Protein AF-A0A535J7V4-F1 (afdb_monomer)

Radius of gyration: 21.88 Å; Cα contacts (8 Å, |Δi|>4): 252; chains: 1; bounding box: 42×63×60 Å

Sequence (183 aa):
MRHHTSGRLLFLQLFVGMTLATAGNSSAQVSRRAQSLLGQTTLEEKIGQLNLAAGVGLGGFVTAASDTDIIHGRVGAILWLANPKEIDRLQHLAVERSRMHIPQLYIHQRAGSASRPVRQLEGFRRVTLQPGETSTLRFSLRRDELKFWSPRTKRWVVEPSIFDVWAGEDSRADLHAELTIEP

Solvent-accessible surface area (backbone atoms only — not comparable to full-atom values): 11433 Å² total; per-residue (Å²): 143,80,89,77,88,78,83,82,81,84,82,84,82,87,82,91,77,93,75,94,74,88,88,73,86,45,71,70,56,50,52,52,51,53,50,58,55,58,68,74,51,53,71,63,33,58,52,5,58,72,31,75,32,44,21,57,39,100,91,44,81,48,48,74,56,53,73,65,34,44,30,63,30,50,43,49,46,69,45,82,62,80,52,66,70,57,53,52,52,52,49,48,39,37,53,74,63,20,44,54,38,52,46,33,32,29,36,23,64,76,56,70,99,62,94,68,58,85,69,37,81,78,46,72,46,83,48,76,44,61,94,91,58,85,82,89,85,85,84,86,88,50,77,76,76,64,39,44,78,35,86,88,79,72,40,78,44,70,72,58,30,50,28,44,36,29,34,27,76,54,90,84,26,84,44,75,50,79,46,78,43,75,129

pLDDT: mean 81.86, std 19.69, range [27.33, 97.56]

Secondary structure (DSSP, 8-state):
--------------------------HHHHHHHHHHHHTSS-HHHHHHHT-EEES-BTTBS--SS-HHHHHTT--SEEES---HHHHHHHHHIIIIISSEE--EEEEEESS-SS---SSEEEEE--EE--TT----------TTTT-EEETTTTEEE--SEEEEEEEESSSS--EEEEEEEP-

Mean predicted aligned error: 11.02 Å

Nearest PDB structures (foldseek):
  7ms2-assembly1_B  TM=9.303E-01  e=1.062E-05  Acetivibrio thermocellus AD2
  8j9f-assembly2_A  TM=9.160E-01  e=9.970E-06  Paenibacillus relictisesami
  7ms2-assembly1_A  TM=9.290E-01  e=1.556E-05  Acetivibrio thermocellus AD2
  5wab-assembly1_A  TM=9.425E-01  e=2.279E-05  Bifidobacterium adolescentis ATCC 15703
  8j9f-assembly1_B  TM=9.157E-01  e=1.767E-05  Paenibacillus relictisesami

Structure (mmCIF, N/CA/C/O backbone):
data_AF-A0A535J7V4-F1
#
_entry.id   AF-A0A535J7V4-F1
#
loop_
_atom_site.group_PDB
_atom_site.id
_atom_site.type_symbol
_atom_site.label_atom_id
_atom_site.label_alt_id
_atom_site.label_comp_id
_atom_site.label_asym_id
_atom_site.label_entity_id
_atom_site.label_seq_id
_atom_site.pdbx_PDB_ins_code
_atom_site.Cartn_x
_atom_site.Cartn_y
_atom_site.Cartn_z
_atom_site.occupancy
_atom_site.B_iso_or_equiv
_atom_site.auth_seq_id
_atom_site.auth_comp_id
_atom_site.auth_asym_id
_atom_site.auth_atom_id
_atom_site.pdbx_PDB_model_num
ATOM 1 N N . MET A 1 1 ? -5.741 -47.565 13.500 1.00 44.69 1 MET A N 1
ATOM 2 C CA . MET A 1 1 ? -4.536 -46.719 13.352 1.00 44.69 1 MET A CA 1
ATOM 3 C C . MET A 1 1 ? -4.011 -46.826 11.930 1.00 44.69 1 MET A C 1
ATOM 5 O O . MET A 1 1 ? -3.450 -47.856 11.588 1.00 44.69 1 MET A O 1
ATOM 9 N N . ARG A 1 2 ? -4.239 -45.794 11.112 1.00 33.56 2 ARG A N 1
ATOM 10 C CA . ARG A 1 2 ? -3.418 -45.381 9.958 1.00 33.56 2 ARG A CA 1
ATOM 11 C C . ARG A 1 2 ? -4.026 -44.075 9.443 1.00 33.56 2 ARG A C 1
ATOM 13 O O . ARG A 1 2 ? -5.085 -44.076 8.827 1.00 33.56 2 ARG A O 1
ATOM 20 N N . HIS A 1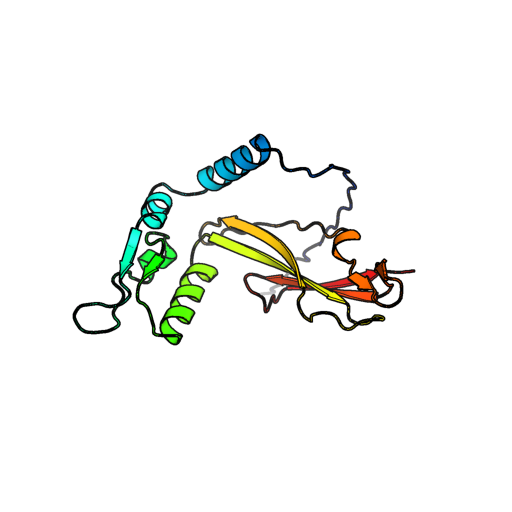 3 ? -3.391 -42.966 9.811 1.00 37.84 3 HIS A N 1
ATOM 21 C CA . HIS A 1 3 ? -3.650 -41.651 9.242 1.00 37.84 3 HIS A CA 1
ATOM 22 C C . HIS A 1 3 ? -3.086 -41.628 7.821 1.00 37.84 3 HIS A C 1
ATOM 24 O O . HIS A 1 3 ? -1.923 -41.977 7.631 1.00 37.84 3 HIS A O 1
ATOM 30 N N . HIS A 1 4 ? -3.882 -41.190 6.848 1.00 36.44 4 HIS A N 1
ATOM 31 C CA . HIS A 1 4 ? -3.361 -40.710 5.574 1.00 36.44 4 HIS A CA 1
ATOM 32 C C . HIS A 1 4 ? -3.912 -39.306 5.330 1.00 36.44 4 HIS A C 1
ATOM 34 O O . HIS A 1 4 ? -5.064 -39.101 4.954 1.00 36.44 4 HIS A O 1
ATOM 40 N N . THR A 1 5 ? -3.066 -38.329 5.628 1.00 41.81 5 THR A N 1
ATOM 41 C CA . THR A 1 5 ? -3.168 -36.932 5.220 1.00 41.81 5 THR A CA 1
ATOM 42 C C . THR A 1 5 ? -3.205 -36.861 3.694 1.00 41.81 5 THR A C 1
ATOM 44 O O . THR A 1 5 ? -2.282 -37.321 3.026 1.00 41.81 5 THR A O 1
ATOM 47 N N . SER A 1 6 ? -4.280 -36.299 3.138 1.00 36.31 6 SER A N 1
ATOM 48 C CA . SER A 1 6 ? -4.380 -35.967 1.713 1.00 36.31 6 SER A CA 1
ATOM 49 C C . SER A 1 6 ? -4.180 -34.463 1.554 1.00 36.31 6 SER A C 1
ATOM 51 O O . SER A 1 6 ? -5.013 -33.668 1.992 1.00 36.31 6 SER A O 1
ATOM 53 N N . GLY A 1 7 ? -3.036 -34.083 0.983 1.00 34.25 7 GLY A N 1
ATOM 54 C CA . GLY A 1 7 ? -2.694 -32.703 0.658 1.00 34.25 7 GLY A CA 1
ATOM 55 C C . GLY A 1 7 ? -3.653 -32.134 -0.385 1.00 34.25 7 GLY A C 1
ATOM 56 O O . GLY A 1 7 ? -3.860 -32.721 -1.445 1.00 34.25 7 GLY A O 1
ATOM 57 N N . ARG A 1 8 ? -4.253 -30.984 -0.077 1.00 35.59 8 ARG A N 1
ATOM 58 C CA . ARG A 1 8 ? -5.054 -30.206 -1.024 1.00 35.59 8 ARG A CA 1
ATOM 59 C C . ARG A 1 8 ? -4.108 -29.379 -1.896 1.00 35.59 8 ARG A C 1
ATOM 61 O O . ARG A 1 8 ? -3.579 -28.372 -1.439 1.00 35.59 8 ARG A O 1
ATOM 68 N N . LEU A 1 9 ? -3.895 -29.814 -3.139 1.00 30.11 9 LEU A N 1
ATOM 69 C CA . LEU A 1 9 ? -3.286 -28.997 -4.191 1.00 30.11 9 LEU A CA 1
ATOM 70 C C . LEU A 1 9 ? -4.237 -27.834 -4.530 1.00 30.11 9 LEU A C 1
ATOM 72 O O . LEU A 1 9 ? -5.334 -28.056 -5.043 1.00 30.11 9 LEU A O 1
ATOM 76 N N . LEU A 1 10 ? -3.817 -26.600 -4.242 1.00 30.41 10 LEU A N 1
ATOM 77 C CA . LEU A 1 10 ? -4.446 -25.382 -4.753 1.00 30.41 10 LEU A CA 1
ATOM 78 C C . LEU A 1 10 ? -4.051 -25.202 -6.226 1.00 30.41 10 LEU A C 1
ATOM 80 O O . LEU A 1 10 ? -2.881 -25.002 -6.540 1.00 30.41 10 LEU A O 1
ATOM 84 N N . PHE A 1 11 ? -5.031 -25.265 -7.125 1.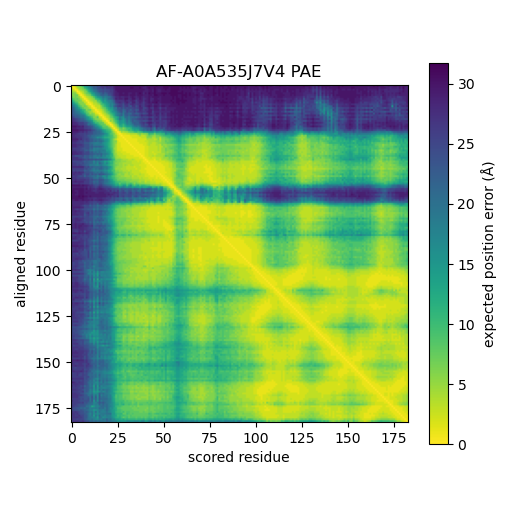00 27.33 11 PHE A N 1
ATOM 85 C CA . PHE A 1 11 ? -4.857 -24.931 -8.537 1.00 27.33 11 PHE A CA 1
ATOM 86 C C . PHE A 1 11 ? -5.070 -23.425 -8.750 1.00 27.33 11 PHE A C 1
ATOM 88 O O . PHE A 1 11 ? -6.165 -22.904 -8.545 1.00 27.33 11 PHE A O 1
ATOM 95 N N . LEU A 1 12 ? -4.017 -22.734 -9.189 1.00 29.25 12 LEU A N 1
ATOM 96 C CA . LEU A 1 12 ? -4.056 -21.368 -9.708 1.00 29.25 12 LEU A CA 1
ATOM 97 C C . LEU A 1 12 ? -4.548 -21.415 -11.164 1.00 29.25 12 LEU A C 1
ATOM 99 O O . LEU A 1 12 ? -3.888 -22.009 -12.013 1.00 29.25 12 LEU A O 1
ATOM 103 N N . GLN A 1 13 ? -5.691 -20.800 -11.470 1.00 27.66 13 GLN A N 1
ATOM 104 C CA . GLN A 1 13 ? -6.145 -20.620 -12.854 1.00 27.66 13 GLN A CA 1
ATOM 105 C C . GLN A 1 13 ? -6.028 -19.150 -13.272 1.00 27.66 13 GLN A C 1
ATOM 107 O O . GLN A 1 13 ? -6.725 -18.274 -12.755 1.00 27.66 13 GLN A O 1
ATOM 112 N N . LEU A 1 14 ? -5.131 -18.898 -14.229 1.00 27.58 14 LEU A N 1
ATOM 113 C CA . LEU A 1 14 ? -4.951 -17.625 -14.919 1.00 27.58 14 LEU A CA 1
ATOM 114 C C . LEU A 1 14 ? -5.878 -17.597 -16.143 1.00 27.58 14 LEU A C 1
ATOM 116 O O . LEU A 1 14 ? -5.675 -18.348 -17.092 1.00 27.58 14 LEU A O 1
ATOM 120 N N . PHE A 1 15 ? -6.888 -16.728 -16.134 1.00 31.50 15 PHE A N 1
ATOM 121 C CA . PHE A 1 15 ? -7.698 -16.435 -17.319 1.00 31.50 15 PHE A CA 1
ATOM 122 C C . PHE A 1 15 ? -7.258 -15.096 -17.916 1.00 31.50 15 PHE A C 1
ATOM 124 O O . PHE A 1 15 ? -7.377 -14.055 -17.267 1.00 31.50 15 PHE A O 1
ATOM 131 N N . VAL A 1 16 ? -6.765 -15.124 -19.157 1.00 29.94 16 VAL A N 1
ATOM 132 C CA . VAL A 1 16 ? -6.462 -13.930 -19.959 1.00 29.94 16 VAL A CA 1
ATOM 133 C C . VAL A 1 16 ? -7.698 -13.583 -20.785 1.00 29.94 16 VAL A C 1
ATOM 135 O O . VAL A 1 16 ? -8.066 -14.310 -21.702 1.00 29.94 16 VAL A O 1
ATOM 138 N N . GLY A 1 17 ? -8.351 -12.471 -20.454 1.00 31.78 17 GLY A N 1
ATOM 139 C CA . GLY A 1 17 ? -9.442 -11.893 -21.237 1.00 31.78 17 GLY A CA 1
ATOM 140 C C . GLY A 1 17 ? -9.111 -10.450 -21.603 1.00 31.78 17 GLY A C 1
ATOM 141 O O . GLY A 1 17 ? -8.926 -9.612 -20.723 1.00 31.78 17 GLY A O 1
ATOM 142 N N . MET A 1 18 ? -9.014 -10.151 -22.900 1.00 33.25 18 MET A N 1
ATOM 143 C CA . MET A 1 18 ? -8.745 -8.803 -23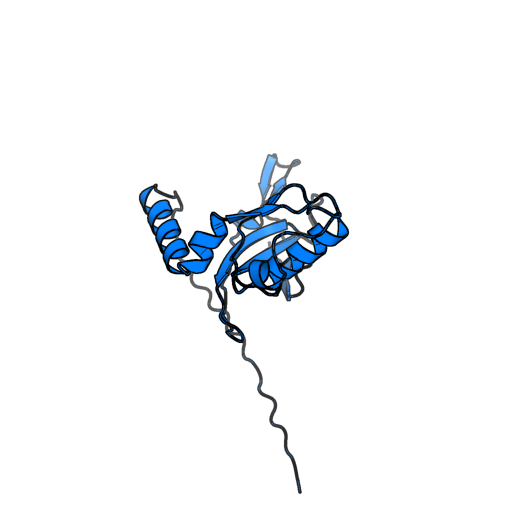.406 1.00 33.25 18 MET A CA 1
ATOM 144 C C . MET A 1 18 ? -10.059 -8.020 -23.504 1.00 33.25 18 MET A C 1
ATOM 146 O O . MET A 1 18 ? -10.918 -8.345 -24.314 1.00 33.25 18 MET A O 1
ATOM 150 N N . THR A 1 19 ? -10.235 -6.979 -22.687 1.00 34.81 19 THR A N 1
ATOM 151 C CA . THR A 1 19 ? -11.324 -5.999 -22.854 1.00 34.81 19 THR A CA 1
ATOM 152 C C . THR A 1 19 ? -10.718 -4.609 -23.042 1.00 34.81 19 THR A C 1
ATOM 154 O O . THR A 1 19 ? -10.027 -4.096 -22.154 1.00 34.81 19 THR A O 1
ATOM 157 N N . LEU A 1 20 ? -10.953 -3.998 -24.208 1.00 35.09 20 LEU A N 1
ATOM 158 C CA . LEU A 1 20 ? -10.650 -2.586 -24.445 1.00 35.09 20 LEU A CA 1
ATOM 159 C C . LEU A 1 20 ? -11.745 -1.731 -23.798 1.00 35.09 20 LEU A C 1
ATOM 161 O O . LEU A 1 20 ? -12.902 -1.793 -24.197 1.00 35.09 20 LEU A O 1
ATOM 165 N N . ALA A 1 21 ? -11.370 -0.911 -22.821 1.00 39.91 21 ALA A N 1
ATOM 166 C CA . ALA A 1 21 ? -12.210 0.164 -22.311 1.00 39.91 21 ALA A CA 1
ATOM 167 C C . ALA A 1 21 ? -11.365 1.440 -22.248 1.00 39.91 21 ALA A C 1
ATOM 169 O O . ALA A 1 21 ? -10.331 1.480 -21.581 1.00 39.91 21 ALA A O 1
ATOM 170 N N . THR A 1 22 ? -11.791 2.469 -22.975 1.00 41.25 22 THR A N 1
ATOM 171 C CA . THR A 1 22 ? -11.186 3.804 -22.989 1.00 41.25 22 THR A CA 1
ATOM 172 C C . THR A 1 22 ? -11.497 4.516 -21.671 1.00 41.25 22 THR A C 1
ATOM 174 O O . THR A 1 22 ? -12.657 4.815 -21.385 1.00 41.25 22 THR A O 1
ATOM 177 N N . ALA A 1 23 ? -10.483 4.766 -20.840 1.00 48.56 23 ALA A N 1
ATOM 178 C CA . ALA A 1 23 ? -10.659 5.332 -19.504 1.00 48.56 23 ALA A CA 1
ATOM 179 C C . ALA A 1 23 ? -10.486 6.861 -19.498 1.00 48.56 23 ALA A C 1
ATOM 181 O O . ALA A 1 23 ? -9.403 7.374 -19.240 1.00 48.56 23 ALA A O 1
ATOM 182 N N . GLY A 1 24 ? -11.578 7.590 -19.733 1.00 52.41 24 GLY A N 1
ATOM 183 C CA . GLY A 1 24 ? -11.756 8.952 -19.223 1.00 52.41 24 GLY A CA 1
ATOM 184 C C . GLY A 1 24 ? -12.794 8.909 -18.104 1.00 52.41 24 GLY A C 1
ATOM 185 O O . GLY A 1 24 ? -13.950 8.582 -18.365 1.00 52.41 24 GLY A O 1
ATOM 186 N N . ASN A 1 25 ? -12.406 9.176 -16.852 1.00 65.44 25 ASN A N 1
ATOM 187 C CA . ASN A 1 25 ? -13.354 9.128 -15.732 1.00 65.44 25 ASN A CA 1
ATOM 188 C C . ASN A 1 25 ? -14.326 10.315 -15.815 1.00 65.44 25 ASN A C 1
ATOM 190 O O . ASN A 1 25 ? -13.980 11.433 -15.443 1.00 65.44 25 ASN A O 1
ATOM 194 N N . SER A 1 26 ? -15.556 10.071 -16.270 1.00 82.19 26 SER A N 1
ATOM 195 C CA . SER A 1 26 ? -16.636 11.065 -16.189 1.00 82.19 26 SER A CA 1
ATOM 196 C C . SER A 1 26 ? -17.008 11.366 -14.730 1.00 82.19 26 SER A C 1
ATOM 198 O O . SER A 1 26 ? -16.877 10.500 -13.860 1.00 82.19 26 SER A O 1
ATOM 200 N N . SER A 1 27 ? -17.539 12.562 -14.453 1.00 83.38 27 SER A N 1
ATOM 201 C CA . SER A 1 27 ? -18.057 12.937 -13.123 1.00 83.38 27 SER A CA 1
ATOM 202 C C . SER A 1 27 ? -19.046 11.898 -12.583 1.00 83.38 27 SER A C 1
ATOM 204 O O . SER A 1 27 ? -18.928 11.453 -11.445 1.00 83.38 27 SER A O 1
ATOM 206 N N . ALA A 1 28 ? -19.939 11.401 -13.442 1.00 87.12 28 ALA A N 1
ATOM 207 C CA . ALA A 1 28 ? -20.885 10.344 -13.107 1.00 87.12 28 ALA A CA 1
ATOM 208 C C . ALA A 1 28 ? -20.199 9.029 -12.683 1.00 87.12 28 ALA A C 1
ATOM 210 O O . ALA A 1 28 ? -20.672 8.343 -11.776 1.00 87.12 28 ALA A O 1
ATOM 211 N N . GLN A 1 29 ? -19.077 8.661 -13.309 1.00 86.44 29 GLN A N 1
ATOM 212 C CA . GLN A 1 29 ? -18.311 7.471 -12.931 1.00 86.44 29 GLN A CA 1
ATOM 213 C C . GLN A 1 29 ? -17.615 7.644 -11.577 1.00 86.44 29 GLN A C 1
ATOM 215 O O . GLN A 1 29 ? -17.581 6.696 -10.789 1.00 86.44 29 GLN A O 1
ATOM 220 N N . 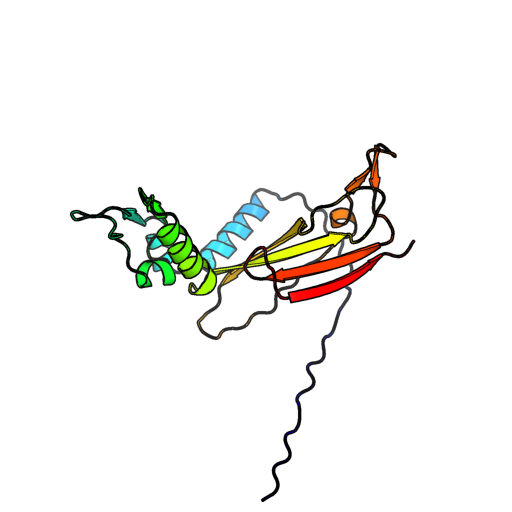VAL A 1 30 ? -17.102 8.842 -11.289 1.00 87.00 30 VAL A N 1
ATOM 221 C CA . VAL A 1 30 ? -16.521 9.172 -9.980 1.00 87.00 30 VAL A CA 1
ATOM 222 C C . VAL A 1 30 ? -17.592 9.101 -8.891 1.00 87.00 30 VAL A C 1
ATOM 224 O O . VAL A 1 30 ? -17.392 8.399 -7.902 1.00 87.00 30 VAL A O 1
ATOM 227 N N . SER A 1 31 ? -18.755 9.725 -9.097 1.00 89.31 31 SER A N 1
ATOM 228 C CA . SER A 1 31 ? -19.861 9.698 -8.130 1.00 89.31 31 SER A CA 1
ATOM 229 C C . SER A 1 31 ? -20.351 8.279 -7.843 1.00 89.31 31 SER A C 1
ATOM 231 O O . SER A 1 31 ? -20.528 7.926 -6.680 1.00 89.31 31 SER A O 1
ATOM 233 N N . ARG A 1 32 ? -20.499 7.427 -8.869 1.00 90.31 32 ARG A N 1
ATOM 234 C CA . ARG A 1 32 ? -20.876 6.015 -8.673 1.00 90.31 32 ARG A CA 1
ATOM 235 C C . ARG A 1 32 ? -19.850 5.248 -7.842 1.00 90.31 32 ARG A C 1
ATOM 237 O O . ARG A 1 32 ? -20.231 4.485 -6.959 1.00 90.31 32 ARG A O 1
ATOM 244 N N . ARG A 1 33 ? -18.551 5.453 -8.093 1.00 85.25 33 ARG A N 1
ATOM 245 C CA . ARG A 1 33 ? -17.486 4.828 -7.290 1.00 85.25 33 ARG A CA 1
ATOM 246 C C . ARG A 1 33 ? -17.515 5.316 -5.846 1.00 85.25 33 ARG A C 1
ATOM 248 O O . ARG A 1 33 ? -17.456 4.493 -4.942 1.00 85.25 33 ARG A O 1
ATOM 255 N N . ALA A 1 34 ? -17.652 6.623 -5.631 1.00 86.44 34 ALA A N 1
ATOM 256 C CA . ALA A 1 34 ? -17.748 7.193 -4.292 1.00 86.44 34 ALA A CA 1
ATOM 257 C C . ALA A 1 34 ? -18.950 6.621 -3.525 1.00 86.44 34 ALA A C 1
ATOM 259 O O . ALA A 1 34 ? -18.788 6.153 -2.404 1.00 86.44 34 ALA A O 1
ATOM 260 N N . GLN A 1 35 ? -20.131 6.566 -4.149 1.00 88.81 35 GLN A N 1
ATOM 261 C CA . GLN A 1 35 ? -21.329 5.967 -3.548 1.00 88.81 35 GLN A CA 1
ATOM 262 C C . GLN A 1 35 ? -21.142 4.478 -3.243 1.00 88.81 35 GLN A C 1
ATOM 264 O O . GLN A 1 35 ? -21.533 4.025 -2.174 1.00 88.81 35 GLN A O 1
ATOM 269 N N . SER A 1 36 ? -20.498 3.724 -4.139 1.00 88.69 36 SER A N 1
ATOM 270 C CA . SER A 1 36 ? -20.191 2.309 -3.910 1.00 88.69 36 SER A CA 1
ATOM 271 C C . SER A 1 36 ? -19.265 2.099 -2.709 1.00 88.69 36 SER A C 1
ATOM 273 O O . SER A 1 36 ? -19.491 1.179 -1.928 1.00 88.69 36 SER A O 1
ATOM 275 N N . LEU A 1 37 ? -18.259 2.960 -2.526 1.00 83.75 37 LEU A N 1
ATOM 276 C CA . LEU A 1 37 ? -17.364 2.911 -1.367 1.00 83.75 37 LEU A CA 1
ATOM 277 C C . LEU A 1 37 ? -18.080 3.332 -0.077 1.00 83.75 37 LEU A C 1
ATOM 279 O O . LEU A 1 37 ? -17.950 2.666 0.945 1.00 83.75 37 LEU A O 1
ATOM 283 N N . LEU A 1 38 ? -18.889 4.394 -0.125 1.00 84.81 38 LEU A N 1
ATOM 284 C CA . LEU A 1 38 ? -19.700 4.844 1.012 1.00 84.81 38 LEU A CA 1
ATOM 285 C C . LEU A 1 38 ? -20.801 3.843 1.393 1.00 84.81 38 LEU A C 1
ATOM 287 O O . LEU A 1 38 ? -21.265 3.844 2.531 1.00 84.81 38 LEU A O 1
ATOM 291 N N . GLY A 1 39 ? -21.239 2.997 0.460 1.00 87.12 39 GLY A N 1
ATOM 292 C CA . GLY A 1 39 ? -22.159 1.893 0.730 1.00 87.12 39 GLY A CA 1
ATOM 293 C C . GLY A 1 39 ? -21.517 0.745 1.515 1.00 87.12 39 GLY A C 1
ATOM 294 O O . GLY A 1 39 ? -22.232 -0.013 2.157 1.00 87.12 39 GLY A O 1
ATOM 295 N N . GLN A 1 40 ? -20.184 0.633 1.499 1.00 84.19 40 GLN A N 1
ATOM 296 C CA . GLN A 1 40 ? -19.437 -0.410 2.217 1.00 84.19 40 GLN A CA 1
ATOM 297 C C . GLN A 1 40 ? -19.086 -0.010 3.661 1.00 84.19 40 GLN A C 1
ATOM 299 O O . GLN A 1 40 ? -18.662 -0.858 4.452 1.00 84.19 40 GLN A O 1
ATOM 304 N N . THR A 1 41 ? -19.259 1.266 4.026 1.00 85.31 41 THR A N 1
ATOM 305 C CA . THR A 1 41 ? -18.963 1.781 5.369 1.00 85.31 41 THR A CA 1
ATOM 306 C C . THR A 1 41 ? -20.195 1.795 6.269 1.00 85.31 41 THR A C 1
ATOM 308 O O . THR A 1 41 ? -21.303 2.147 5.845 1.00 85.31 41 THR A O 1
ATOM 311 N N . THR A 1 42 ? -20.000 1.415 7.532 1.00 89.38 42 THR A N 1
ATOM 312 C CA . THR A 1 42 ? -21.060 1.443 8.545 1.00 89.38 42 THR A CA 1
ATOM 313 C C . THR A 1 42 ? -21.349 2.886 8.968 1.00 89.38 42 THR A C 1
ATOM 315 O O . THR A 1 42 ? -20.559 3.800 8.724 1.00 89.38 42 THR A O 1
ATOM 318 N N . LEU A 1 43 ? -22.507 3.123 9.594 1.00 91.06 43 LEU A N 1
ATOM 319 C CA . LEU A 1 43 ? -22.822 4.444 10.148 1.00 91.06 43 LEU A CA 1
ATOM 320 C C . LEU A 1 43 ? -21.803 4.856 11.219 1.00 91.06 43 LEU A C 1
ATOM 322 O O . LEU A 1 43 ? -21.367 6.001 11.234 1.00 91.06 43 LEU A O 1
ATOM 326 N N . GLU A 1 44 ? -21.407 3.916 12.073 1.00 90.12 44 GLU A N 1
ATOM 327 C CA . GLU A 1 44 ? -20.433 4.143 13.139 1.00 90.12 44 GLU A CA 1
ATOM 328 C C . GLU A 1 44 ? -19.081 4.603 12.588 1.00 90.12 44 GLU A C 1
ATOM 330 O O . GLU A 1 44 ? -18.535 5.590 13.064 1.00 90.12 44 GLU A O 1
ATOM 335 N N . GLU A 1 45 ? -18.587 3.985 11.516 1.00 89.69 45 GLU A N 1
ATOM 336 C CA . GLU A 1 45 ? -17.344 4.424 10.876 1.00 89.69 45 GLU A CA 1
ATOM 337 C C . GLU A 1 45 ? -17.472 5.773 10.181 1.00 89.69 45 GLU A C 1
ATOM 339 O O . GLU A 1 45 ? -16.522 6.550 10.152 1.00 89.69 45 GLU A O 1
ATOM 344 N N . LYS A 1 46 ? -18.632 6.064 9.583 1.00 91.25 46 LYS A N 1
ATOM 345 C CA . LYS A 1 46 ? -18.886 7.382 8.985 1.00 91.25 46 LYS A CA 1
ATOM 346 C C . LYS A 1 46 ? -18.854 8.467 10.055 1.00 91.25 46 LYS A C 1
ATOM 348 O O . LYS A 1 46 ? -18.266 9.518 9.828 1.00 91.25 46 LYS A O 1
ATOM 353 N N . ILE A 1 47 ? -19.452 8.202 11.217 1.00 92.31 47 ILE A N 1
ATOM 354 C CA . ILE A 1 47 ? -19.381 9.090 12.382 1.00 92.31 47 ILE A CA 1
ATOM 355 C C . ILE A 1 47 ? -17.934 9.193 12.867 1.00 92.31 47 ILE A C 1
ATOM 357 O O . ILE A 1 47 ? -17.443 10.294 13.099 1.00 92.31 47 ILE A O 1
ATOM 361 N N . GLY A 1 48 ? -17.228 8.068 12.958 1.00 91.88 48 GLY A N 1
ATOM 362 C CA . GLY A 1 48 ? -15.841 8.034 13.392 1.00 91.88 48 GLY A CA 1
ATOM 363 C C . GLY A 1 48 ? -14.906 8.826 12.486 1.00 91.88 48 GLY A C 1
ATOM 364 O O . GLY A 1 48 ? -14.076 9.565 12.995 1.00 91.88 48 GLY A O 1
ATOM 365 N N . GLN A 1 49 ? -15.102 8.803 11.165 1.00 89.56 49 GLN A N 1
ATOM 366 C CA . GLN A 1 49 ? -14.360 9.649 10.216 1.00 89.56 49 GLN A CA 1
ATOM 367 C C . GLN A 1 49 ? -14.519 11.156 10.481 1.00 89.56 49 GLN A C 1
ATOM 369 O O . GLN A 1 49 ? -13.646 11.931 10.093 1.00 89.56 49 GLN A O 1
ATOM 374 N N . LEU A 1 50 ? -15.601 11.574 11.143 1.00 93.75 50 LEU A N 1
ATOM 375 C CA . LEU A 1 50 ? -15.831 12.960 11.564 1.00 93.75 50 LEU A CA 1
ATOM 376 C C . LEU A 1 50 ? -15.316 13.249 12.982 1.00 93.75 50 LEU A C 1
ATOM 378 O O . LEU A 1 50 ? -15.301 14.404 13.405 1.00 93.75 50 LEU A O 1
ATOM 382 N N . ASN A 1 51 ? -14.892 12.221 13.718 1.00 91.81 51 ASN A N 1
ATOM 383 C CA . ASN A 1 51 ? -14.376 12.338 15.071 1.00 91.81 51 ASN A CA 1
ATOM 384 C C . ASN A 1 51 ? -12.853 12.535 15.061 1.00 91.81 51 ASN A C 1
ATOM 386 O O . ASN A 1 51 ? -12.101 11.707 14.539 1.00 91.81 51 ASN A O 1
ATOM 390 N N . LEU A 1 52 ? -12.397 13.626 15.672 1.00 90.31 52 LEU A N 1
ATOM 391 C CA . LEU A 1 52 ? -10.985 13.982 15.785 1.00 90.31 52 LEU A CA 1
ATOM 392 C C . LEU A 1 52 ? -10.566 13.859 17.249 1.00 90.31 52 LEU A C 1
ATOM 394 O O . LEU A 1 52 ? -11.020 14.626 18.097 1.00 90.31 52 LEU A O 1
ATOM 398 N N . ALA A 1 53 ? -9.689 12.905 17.546 1.00 88.56 53 ALA A N 1
ATOM 399 C CA . ALA A 1 53 ? -9.180 12.697 18.895 1.00 88.56 53 ALA A CA 1
ATOM 400 C C . ALA A 1 53 ? -7.898 13.508 19.134 1.00 88.56 53 ALA A C 1
ATOM 402 O O . ALA A 1 53 ? -7.084 13.705 18.232 1.00 88.56 53 ALA A O 1
ATOM 403 N N . ALA A 1 54 ? -7.684 13.953 20.371 1.00 84.75 54 ALA A N 1
ATOM 404 C CA . ALA A 1 54 ? -6.413 14.542 20.779 1.00 84.75 54 ALA A CA 1
ATOM 405 C C . ALA A 1 54 ? -5.400 13.441 21.140 1.00 84.75 54 ALA A C 1
ATOM 407 O O . ALA A 1 54 ? -5.722 12.504 21.869 1.00 84.75 54 ALA A O 1
ATOM 408 N N . GLY A 1 55 ? -4.167 13.567 20.651 1.00 75.31 55 GLY A N 1
ATOM 409 C CA . GLY A 1 55 ? -3.024 12.711 20.985 1.00 75.31 55 GLY A CA 1
ATOM 410 C C . GLY A 1 55 ? -2.248 13.154 22.230 1.00 75.31 55 GLY A C 1
ATOM 411 O O . GLY A 1 55 ? -1.255 12.526 22.590 1.00 75.31 55 GLY A O 1
ATOM 412 N N . VAL A 1 56 ? -2.685 14.240 22.875 1.00 69.94 56 VAL A N 1
ATOM 413 C CA . VAL A 1 56 ? -2.126 14.776 24.121 1.00 69.94 56 VAL A CA 1
ATOM 414 C C . VAL A 1 56 ? -3.268 14.932 25.122 1.00 69.94 56 VAL A C 1
ATOM 416 O O . VAL A 1 56 ? -4.245 15.625 24.837 1.00 69.94 56 VAL A O 1
ATOM 419 N N . GLY A 1 57 ? -3.146 14.286 26.280 1.00 61.22 57 GLY A N 1
ATOM 420 C CA . GLY A 1 57 ? -4.101 14.359 27.386 1.00 61.22 57 GLY A CA 1
ATOM 421 C C . GLY A 1 57 ? -3.575 15.201 28.553 1.00 61.22 57 GLY A C 1
ATOM 422 O O . GLY A 1 57 ? -2.375 15.466 28.665 1.00 61.22 57 GLY A O 1
ATOM 423 N N . LEU A 1 58 ? -4.467 15.607 29.464 1.00 48.38 58 LEU A N 1
ATOM 424 C CA . LEU A 1 58 ? -4.087 16.204 30.752 1.00 48.38 58 LEU A CA 1
ATOM 425 C C . LEU A 1 58 ? -3.321 15.156 31.578 1.00 48.38 58 LEU A C 1
ATOM 427 O O . LEU A 1 58 ? -3.924 14.275 32.182 1.00 48.38 58 LEU A O 1
ATOM 431 N N . GLY A 1 59 ? -1.987 15.227 31.549 1.00 56.03 59 GLY A N 1
ATOM 432 C CA . GLY A 1 59 ? -1.087 14.255 32.182 1.00 56.03 59 GLY A CA 1
ATOM 433 C C . GLY A 1 59 ? -0.010 13.661 31.262 1.00 56.03 59 GLY A C 1
ATOM 434 O O . GLY A 1 59 ? 0.821 12.900 31.747 1.00 56.03 59 GLY A O 1
ATOM 435 N N . GLY A 1 60 ? 0.018 14.003 29.963 1.00 61.59 60 GLY A N 1
ATOM 436 C CA . GLY A 1 60 ? 1.075 13.585 29.027 1.00 61.59 60 GLY A CA 1
ATOM 437 C C . GLY A 1 60 ? 0.553 13.044 27.688 1.00 61.59 60 GLY A C 1
ATOM 438 O O . GLY A 1 60 ? -0.501 13.447 27.203 1.00 61.59 60 GLY A O 1
ATOM 439 N N . PHE A 1 61 ? 1.297 12.117 27.076 1.00 58.78 61 PHE A N 1
ATOM 440 C CA . PHE A 1 61 ? 1.019 11.529 25.751 1.00 58.78 61 PHE A CA 1
ATOM 441 C C . PHE A 1 61 ? -0.035 10.404 25.769 1.00 58.78 61 PHE A C 1
ATOM 443 O O . PHE A 1 61 ? 0.151 9.375 25.125 1.00 58.78 61 PHE A O 1
ATOM 450 N N . VAL A 1 62 ? -1.118 10.552 26.532 1.00 58.09 62 VAL A N 1
ATOM 451 C CA . VAL A 1 62 ? -2.231 9.591 26.480 1.00 58.09 62 VAL A CA 1
ATOM 452 C C . VAL A 1 62 ? -3.205 10.057 25.404 1.00 58.09 62 VAL A C 1
ATOM 454 O O . VAL A 1 62 ? -3.744 11.161 25.491 1.00 58.09 62 VAL A O 1
ATOM 457 N N . THR A 1 63 ? -3.407 9.233 24.377 1.00 62.53 63 THR A N 1
ATOM 458 C CA . THR A 1 63 ? -4.390 9.493 23.324 1.00 62.53 63 THR A CA 1
ATOM 459 C C . THR A 1 63 ? -5.800 9.427 23.908 1.00 62.53 63 THR A C 1
ATOM 461 O O . THR A 1 63 ? -6.132 8.519 24.665 1.00 62.53 63 THR A O 1
ATOM 464 N N . ALA A 1 64 ? -6.666 10.366 23.528 1.00 71.44 64 ALA A N 1
ATOM 465 C CA . ALA A 1 64 ? -8.087 10.316 23.885 1.00 71.44 64 ALA A CA 1
ATOM 466 C C . ALA A 1 64 ? -8.839 9.165 23.181 1.00 71.44 64 ALA A C 1
ATOM 468 O O . ALA A 1 64 ? -9.956 8.834 23.563 1.00 71.44 64 ALA A O 1
ATOM 469 N N . ALA A 1 65 ? -8.227 8.569 22.153 1.00 83.19 65 ALA A N 1
ATOM 470 C CA . ALA A 1 65 ? -8.706 7.384 21.453 1.00 83.19 65 ALA A CA 1
ATOM 471 C C . ALA A 1 65 ? -8.036 6.123 22.010 1.00 83.19 65 ALA A C 1
ATOM 473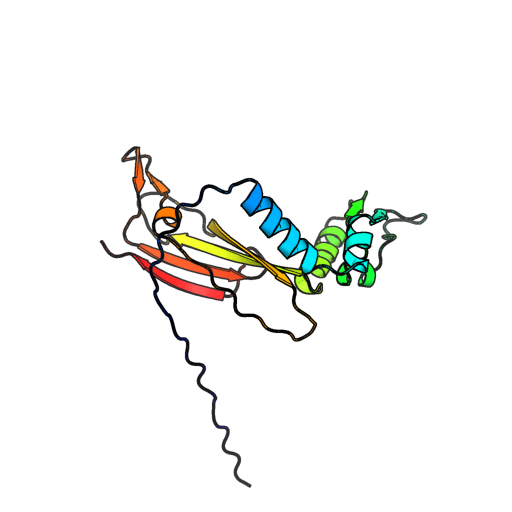 O O . ALA A 1 65 ? -6.812 6.091 22.150 1.00 83.19 65 ALA A O 1
ATOM 474 N N . SER A 1 66 ? -8.821 5.081 22.274 1.00 88.81 66 SER A N 1
ATOM 475 C CA . SER A 1 66 ? -8.306 3.745 22.586 1.00 88.81 66 SER A CA 1
ATOM 476 C C . SER A 1 66 ? -7.910 2.982 21.316 1.00 88.81 66 SER A C 1
ATOM 478 O O . SER A 1 66 ? -8.419 3.263 20.230 1.00 88.81 66 SER A O 1
ATOM 480 N N . ASP A 1 67 ? -7.088 1.934 21.452 1.00 91.94 67 ASP A N 1
ATOM 481 C CA . ASP A 1 67 ? -6.805 0.985 20.361 1.00 91.94 67 ASP A CA 1
ATOM 482 C C . ASP A 1 67 ? -8.099 0.470 19.703 1.00 91.94 67 ASP A C 1
ATOM 484 O O . ASP A 1 67 ? -8.182 0.349 18.482 1.00 91.94 67 ASP A O 1
ATOM 488 N N . THR A 1 68 ? -9.133 0.193 20.510 1.00 91.81 68 THR A N 1
ATOM 489 C CA . THR A 1 68 ? -10.422 -0.306 20.007 1.00 91.81 68 THR A CA 1
ATOM 490 C C . THR A 1 68 ? -11.148 0.728 19.154 1.00 91.81 68 THR A C 1
ATOM 492 O O . THR A 1 68 ? -11.775 0.365 18.162 1.00 91.81 68 THR A O 1
ATOM 495 N N . ASP A 1 69 ? -11.019 2.018 19.474 1.00 92.44 69 ASP A N 1
ATOM 496 C CA . ASP A 1 69 ? -11.610 3.087 18.666 1.00 92.44 69 ASP A CA 1
ATOM 497 C C . ASP A 1 69 ? -10.964 3.174 17.287 1.00 92.44 69 ASP A C 1
ATOM 499 O O . ASP A 1 69 ? -11.654 3.396 16.294 1.00 92.44 69 ASP A O 1
ATOM 503 N N . ILE A 1 70 ? -9.653 2.955 17.217 1.00 91.62 70 ILE A N 1
ATOM 504 C CA . ILE A 1 70 ? -8.887 2.985 15.969 1.00 91.62 70 ILE A CA 1
ATOM 505 C C . ILE A 1 70 ? -9.226 1.758 15.117 1.00 91.62 70 ILE A C 1
ATOM 507 O O . ILE A 1 70 ? -9.566 1.895 13.944 1.00 91.62 70 ILE A O 1
ATOM 511 N N . ILE A 1 71 ? -9.215 0.567 15.723 1.00 91.75 71 ILE A N 1
ATOM 512 C CA . ILE A 1 71 ? -9.530 -0.705 15.053 1.00 91.75 71 ILE A CA 1
ATOM 513 C C . ILE A 1 71 ? -10.947 -0.698 14.461 1.00 91.75 71 ILE A C 1
ATOM 515 O O . ILE A 1 71 ? -11.155 -1.166 13.342 1.00 91.75 71 ILE A O 1
ATOM 519 N N . HIS A 1 72 ? -11.924 -0.151 15.189 1.00 91.38 72 HIS A N 1
ATOM 520 C CA . HIS A 1 72 ? -13.323 -0.103 14.754 1.00 91.38 72 HIS A CA 1
ATOM 521 C C . HIS A 1 72 ? -13.687 1.164 13.964 1.00 91.38 72 HIS A C 1
ATOM 523 O O . HIS A 1 72 ? -14.855 1.367 13.640 1.00 91.38 72 HIS A O 1
ATOM 529 N N . GLY A 1 73 ? -12.710 2.017 13.635 1.00 90.62 73 GLY A N 1
ATOM 530 C CA . GLY A 1 73 ? -12.932 3.211 12.819 1.00 90.62 73 GLY A CA 1
ATOM 531 C C . GLY A 1 73 ? -13.804 4.277 13.489 1.00 90.62 73 GLY A C 1
ATOM 532 O O . GLY A 1 73 ? -14.445 5.051 12.786 1.00 90.62 73 GLY A O 1
ATOM 533 N N . ARG A 1 74 ? -13.833 4.333 14.829 1.00 92.44 74 ARG A N 1
ATOM 534 C CA . ARG A 1 74 ? -14.568 5.333 15.634 1.00 92.44 74 ARG A CA 1
ATOM 535 C C . ARG A 1 74 ? -13.845 6.680 15.745 1.00 92.44 74 ARG A C 1
ATOM 537 O O . ARG A 1 74 ? -14.384 7.627 16.320 1.00 92.44 74 ARG A O 1
ATOM 544 N N . VAL A 1 75 ? -12.632 6.773 15.203 1.00 92.19 75 VAL A N 1
ATOM 545 C CA . VAL A 1 75 ? -11.804 7.984 15.160 1.00 92.19 75 VAL A CA 1
ATOM 546 C C . VAL A 1 75 ? -11.206 8.128 13.764 1.00 92.19 75 VAL A C 1
ATOM 548 O O . VAL A 1 75 ? -10.635 7.182 13.228 1.00 92.19 75 VAL A O 1
ATOM 551 N N . GLY A 1 76 ? -11.342 9.316 13.181 1.00 89.94 76 GLY A N 1
ATOM 552 C CA . GLY A 1 76 ? -10.912 9.630 11.821 1.00 89.94 76 GLY A CA 1
ATOM 553 C C . GLY A 1 76 ? -9.500 10.195 11.768 1.00 89.94 76 GLY A C 1
ATOM 554 O O . GLY A 1 76 ? -8.772 9.944 10.810 1.00 89.94 76 GLY A O 1
ATOM 555 N N . ALA A 1 77 ? -9.094 10.929 12.807 1.00 91.12 77 ALA A N 1
ATO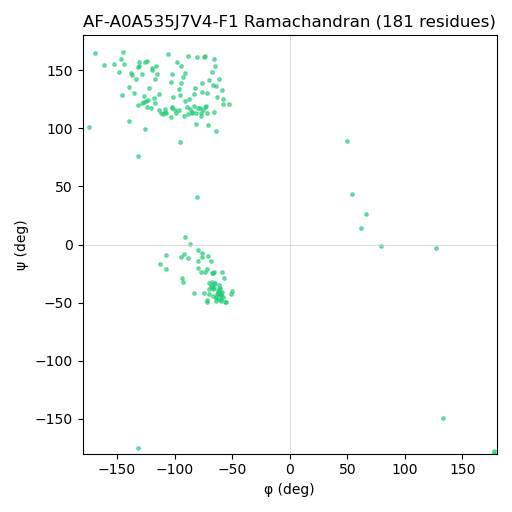M 556 C CA . ALA A 1 77 ? -7.717 11.373 12.973 1.00 91.12 77 ALA A CA 1
ATOM 557 C C . ALA A 1 77 ? -7.358 11.579 14.445 1.00 91.12 77 ALA A C 1
ATOM 559 O O . ALA A 1 77 ? -8.215 11.876 15.280 1.00 91.12 77 ALA A O 1
ATOM 560 N N . ILE A 1 78 ? -6.061 11.477 14.731 1.00 90.56 78 ILE A N 1
ATOM 561 C CA . ILE A 1 78 ? -5.475 11.828 16.023 1.00 90.56 78 ILE A CA 1
ATOM 562 C C . ILE A 1 78 ? -4.575 13.040 15.806 1.00 90.56 78 ILE A C 1
ATOM 564 O O . ILE A 1 78 ? -3.595 12.978 15.066 1.00 90.56 78 ILE A O 1
ATOM 568 N N . LEU A 1 79 ? -4.931 14.158 16.428 1.00 88.56 79 LEU A N 1
ATOM 569 C CA . LEU A 1 79 ? -4.227 15.429 16.288 1.00 88.56 79 LEU A CA 1
ATOM 570 C C . LEU A 1 79 ? -3.197 15.602 17.403 1.00 88.56 79 LEU A C 1
ATOM 572 O O . LEU A 1 79 ? -3.374 15.079 18.499 1.00 88.56 79 LEU A O 1
ATOM 576 N N . TRP A 1 80 ? -2.143 16.377 17.147 1.00 86.56 80 TRP A N 1
ATOM 577 C CA . TRP A 1 80 ? -1.104 16.702 18.140 1.00 86.56 80 TRP A CA 1
ATOM 578 C C . TRP A 1 80 ? -0.309 15.497 18.674 1.00 86.56 80 TRP A C 1
ATOM 580 O O . TRP A 1 80 ? 0.424 15.625 19.651 1.00 86.56 80 TRP A O 1
ATOM 590 N N . LEU A 1 81 ? -0.399 14.334 18.023 1.00 85.62 81 LEU A N 1
ATOM 591 C CA . LEU A 1 81 ? 0.453 13.191 18.327 1.00 85.62 81 LEU A CA 1
ATOM 592 C C . LEU A 1 81 ? 1.841 13.417 17.716 1.00 85.62 81 LEU A C 1
ATOM 594 O O . LEU A 1 81 ? 1.992 13.405 16.499 1.00 85.62 81 LEU A O 1
ATOM 598 N N . ALA A 1 82 ? 2.848 13.639 18.562 1.00 83.94 82 ALA A N 1
ATOM 599 C CA . ALA A 1 82 ? 4.217 13.933 18.124 1.00 83.94 82 ALA A CA 1
ATOM 600 C C . ALA A 1 82 ? 5.205 12.775 18.345 1.00 83.94 82 ALA A C 1
ATOM 602 O O . ALA A 1 82 ? 6.342 12.851 17.889 1.00 83.94 82 ALA A O 1
ATOM 603 N N . ASN A 1 83 ? 4.804 11.713 19.052 1.00 86.94 83 ASN A N 1
ATOM 604 C CA . ASN A 1 83 ? 5.676 10.577 19.353 1.00 86.94 83 ASN A CA 1
ATOM 605 C C . ASN A 1 83 ? 5.746 9.612 18.151 1.00 86.94 83 ASN A C 1
ATOM 607 O O . ASN A 1 83 ? 4.748 8.942 17.881 1.00 86.94 83 ASN A O 1
ATOM 611 N N . PRO A 1 84 ? 6.902 9.455 17.473 1.00 87.88 84 PRO A N 1
ATOM 612 C CA . PRO A 1 84 ? 7.007 8.608 16.283 1.00 87.88 84 PRO A CA 1
ATOM 613 C C . PRO A 1 84 ? 6.683 7.135 16.538 1.00 87.88 84 PRO A C 1
ATOM 615 O O . PRO A 1 84 ? 6.088 6.494 15.681 1.00 87.88 84 PRO A O 1
ATOM 618 N N . LYS A 1 85 ? 7.031 6.600 17.719 1.00 88.88 85 LYS A N 1
ATOM 619 C CA . LYS A 1 85 ? 6.736 5.198 18.062 1.00 88.88 85 LYS A CA 1
ATOM 620 C C . LYS A 1 85 ? 5.239 4.957 18.212 1.00 88.88 85 LYS A C 1
ATOM 622 O O . LYS A 1 85 ? 4.749 3.903 17.830 1.00 88.88 85 LYS A O 1
ATOM 627 N N . GLU A 1 86 ? 4.528 5.936 18.765 1.00 88.31 86 GLU A N 1
ATOM 628 C CA . GLU A 1 86 ? 3.080 5.836 18.919 1.00 88.31 86 GLU A CA 1
ATOM 629 C C . GLU A 1 86 ? 2.379 6.020 17.572 1.00 88.31 86 GLU A C 1
ATOM 631 O O . GLU A 1 86 ? 1.495 5.243 17.240 1.00 88.31 86 GLU A O 1
ATOM 636 N N . ILE A 1 87 ? 2.825 6.972 16.743 1.00 88.81 87 ILE A N 1
ATOM 637 C CA . ILE A 1 87 ? 2.313 7.137 15.372 1.00 88.81 87 ILE A CA 1
ATOM 638 C C . ILE A 1 87 ? 2.449 5.825 14.590 1.00 88.81 87 ILE A C 1
ATOM 640 O O . ILE A 1 87 ? 1.469 5.363 14.012 1.00 88.81 87 ILE A O 1
ATOM 644 N N . ASP A 1 88 ? 3.635 5.215 14.615 1.00 90.56 88 ASP A N 1
ATOM 645 C CA . ASP A 1 88 ? 3.917 3.950 13.934 1.00 90.56 88 ASP A CA 1
ATOM 646 C C . ASP A 1 88 ? 3.015 2.816 14.446 1.00 90.56 88 ASP A C 1
ATOM 648 O O . ASP A 1 88 ? 2.343 2.147 13.660 1.00 90.56 88 ASP A O 1
ATOM 652 N N . ARG A 1 89 ? 2.902 2.655 15.770 1.00 91.94 89 ARG A N 1
ATOM 653 C CA . ARG A 1 89 ? 2.012 1.667 16.398 1.00 91.94 89 ARG A CA 1
ATOM 654 C C . ARG A 1 89 ? 0.555 1.843 15.961 1.00 91.94 89 ARG A C 1
ATOM 656 O O . ARG A 1 89 ? -0.093 0.866 15.590 1.00 91.94 89 ARG A O 1
ATOM 663 N N . LEU A 1 90 ? 0.024 3.065 16.020 1.00 91.56 90 LEU A N 1
ATOM 664 C CA . LEU A 1 90 ? -1.379 3.335 15.692 1.00 91.56 90 LEU A CA 1
ATOM 665 C C . LEU A 1 90 ? -1.662 3.176 14.194 1.00 91.56 90 LEU A C 1
ATOM 667 O O . LEU A 1 90 ? -2.741 2.713 13.825 1.00 91.56 90 LEU A O 1
ATOM 671 N N . GLN A 1 91 ? -0.690 3.497 13.336 1.00 89.19 91 GLN A N 1
ATOM 672 C CA . GLN A 1 91 ? -0.765 3.213 11.902 1.00 89.19 91 GLN A CA 1
ATOM 673 C C . GLN A 1 91 ? -0.860 1.707 11.636 1.00 89.19 91 GLN A C 1
ATOM 675 O O . GLN A 1 91 ? -1.755 1.291 10.902 1.00 89.19 91 GLN A O 1
ATOM 680 N N . HIS A 1 92 ? -0.022 0.886 12.281 1.00 89.38 92 HIS A N 1
ATOM 681 C CA . HIS A 1 92 ? -0.106 -0.574 12.154 1.00 89.38 92 HIS A CA 1
ATOM 682 C C . HIS A 1 92 ? -1.447 -1.108 12.678 1.00 89.38 92 HIS A C 1
ATOM 684 O O . HIS A 1 92 ? -2.084 -1.915 12.011 1.00 89.38 92 HIS A O 1
ATOM 690 N N . LEU A 1 93 ? -1.960 -0.606 13.809 1.00 91.06 93 LEU A N 1
ATOM 691 C CA . LEU A 1 93 ? -3.298 -0.984 14.288 1.00 91.06 93 LEU A CA 1
ATOM 692 C C . LEU A 1 93 ? -4.399 -0.664 13.262 1.00 91.06 93 LEU A C 1
ATOM 694 O O . LEU A 1 93 ? -5.264 -1.504 13.012 1.00 91.06 93 LEU A O 1
ATOM 698 N N . ALA A 1 94 ? -4.368 0.525 12.658 1.00 89.88 94 ALA A N 1
ATOM 699 C CA . ALA A 1 94 ? -5.362 0.940 11.672 1.00 89.88 94 ALA A CA 1
ATOM 700 C C . ALA A 1 94 ? -5.291 0.119 10.372 1.00 89.88 94 ALA A C 1
ATOM 702 O O . ALA A 1 94 ? -6.332 -0.200 9.801 1.00 89.88 94 ALA A O 1
ATOM 703 N N . VAL A 1 95 ? -4.089 -0.231 9.907 1.00 86.12 95 VAL A N 1
ATOM 704 C CA . VAL A 1 95 ? -3.883 -0.954 8.639 1.00 86.12 95 VAL A CA 1
ATOM 705 C C . VAL A 1 95 ? -4.063 -2.466 8.797 1.00 86.12 95 VAL A C 1
ATOM 707 O O . VAL A 1 95 ? -4.681 -3.102 7.948 1.00 86.12 95 VAL A O 1
ATOM 710 N N . GLU A 1 96 ? -3.550 -3.051 9.879 1.00 86.81 96 GLU A N 1
ATOM 711 C CA . GLU A 1 96 ? -3.477 -4.509 10.041 1.00 86.81 96 GLU A CA 1
ATOM 712 C C . GLU A 1 96 ? -4.672 -5.100 10.786 1.00 86.81 96 GLU A C 1
ATOM 714 O O . GLU A 1 96 ? -4.995 -6.273 10.602 1.00 86.81 96 GLU A O 1
ATOM 719 N N . ARG A 1 97 ? -5.303 -4.324 11.677 1.00 89.62 97 ARG A N 1
ATOM 720 C CA . ARG A 1 97 ? -6.357 -4.839 12.566 1.00 89.62 97 ARG A CA 1
ATOM 721 C C . ARG A 1 97 ? -7.742 -4.286 12.283 1.00 89.62 97 ARG A C 1
ATOM 723 O O . ARG A 1 97 ? -8.713 -4.868 12.765 1.00 89.62 97 ARG A O 1
ATOM 730 N N . SER A 1 98 ? -7.856 -3.188 11.540 1.00 90.19 98 SER A N 1
ATOM 731 C CA . SER A 1 98 ? -9.165 -2.733 11.077 1.00 90.19 98 SER A CA 1
ATOM 732 C C . SER A 1 98 ? -9.663 -3.620 9.938 1.00 90.19 98 SER A C 1
ATOM 734 O O . SER A 1 98 ? -8.889 -4.294 9.268 1.00 90.19 98 SER A O 1
ATOM 736 N N . ARG A 1 99 ? -10.971 -3.584 9.679 1.00 90.25 99 ARG A N 1
ATOM 737 C CA . ARG A 1 99 ? -11.567 -4.262 8.520 1.00 90.25 99 ARG A CA 1
ATOM 738 C C . ARG A 1 99 ? -11.226 -3.611 7.178 1.00 90.25 99 ARG A C 1
ATOM 740 O O . ARG A 1 99 ? -11.620 -4.130 6.137 1.00 90.25 99 ARG A O 1
ATOM 747 N N . MET A 1 100 ? -10.627 -2.420 7.183 1.00 87.94 100 MET A N 1
ATOM 748 C CA . MET A 1 100 ? -10.357 -1.637 5.982 1.00 87.94 100 MET A CA 1
ATOM 749 C C . MET A 1 100 ? -8.913 -1.844 5.550 1.00 87.94 100 MET A C 1
ATOM 751 O O . MET A 1 100 ? -7.992 -1.367 6.200 1.00 87.94 100 MET A O 1
ATOM 755 N N . HIS A 1 101 ? -8.741 -2.477 4.399 1.00 89.56 101 HIS A N 1
ATOM 756 C CA . HIS A 1 101 ? -7.433 -2.828 3.867 1.00 89.56 101 HIS A CA 1
ATOM 757 C C . HIS A 1 101 ? -7.169 -2.103 2.552 1.00 89.56 101 HIS A C 1
ATOM 759 O O . HIS A 1 101 ? -8.103 -1.740 1.815 1.00 89.56 101 HIS A O 1
ATOM 765 N N . ILE A 1 102 ? -5.887 -1.898 2.249 1.00 91.56 102 ILE A N 1
ATOM 766 C CA . ILE A 1 102 ? -5.449 -1.303 0.987 1.00 91.56 102 ILE A CA 1
ATOM 767 C C . ILE A 1 102 ? -4.332 -2.164 0.389 1.00 91.56 102 ILE A C 1
ATOM 769 O O . ILE A 1 102 ? -3.173 -1.755 0.410 1.00 91.56 102 ILE A O 1
ATOM 773 N N . PRO A 1 103 ? -4.658 -3.329 -0.201 1.00 93.06 103 PRO A N 1
ATOM 774 C CA . PRO A 1 103 ? -3.677 -4.104 -0.939 1.00 93.06 103 PRO A CA 1
ATOM 775 C C . PRO A 1 103 ? -3.083 -3.307 -2.100 1.00 93.06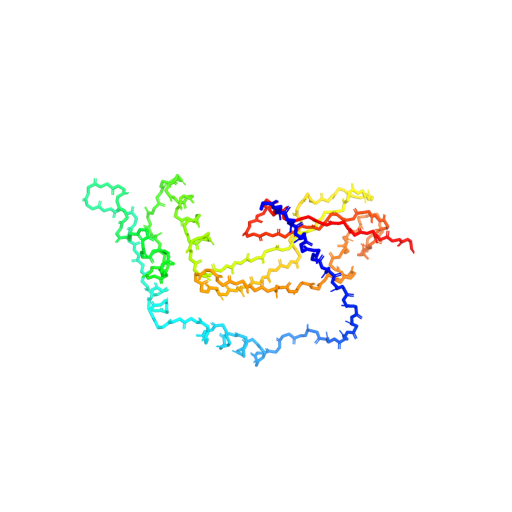 103 PRO A C 1
ATOM 777 O O . PRO A 1 103 ? -3.804 -2.694 -2.901 1.00 93.06 103 PRO A O 1
ATOM 780 N N . GLN A 1 104 ? -1.761 -3.354 -2.191 1.00 94.75 104 GLN A N 1
ATOM 781 C CA . GLN A 1 104 ? -0.916 -2.636 -3.136 1.00 94.75 104 GLN A CA 1
ATOM 782 C C . GLN A 1 104 ? -0.198 -3.631 -4.055 1.00 94.75 104 GLN A C 1
ATOM 784 O O . GLN A 1 104 ? 0.130 -4.738 -3.638 1.00 94.75 104 GLN A O 1
ATOM 789 N N . LEU A 1 105 ? 0.029 -3.237 -5.309 1.00 97.00 105 LEU A N 1
ATOM 790 C CA . LEU A 1 105 ? 0.762 -3.981 -6.331 1.00 97.00 105 LEU A CA 1
ATOM 791 C C . LEU A 1 105 ? 1.995 -3.180 -6.748 1.00 97.00 105 LEU A C 1
ATOM 793 O O . LEU A 1 105 ? 1.863 -2.039 -7.196 1.00 97.00 105 LEU A O 1
ATOM 797 N N . TYR A 1 106 ? 3.164 -3.805 -6.679 1.00 97.19 106 TYR A N 1
ATOM 798 C CA . TYR A 1 106 ? 4.432 -3.212 -7.082 1.00 97.19 106 TYR A CA 1
ATOM 799 C C . TYR A 1 106 ? 5.102 -4.001 -8.197 1.00 97.19 106 TYR A C 1
ATOM 801 O O . TYR A 1 106 ? 4.968 -5.220 -8.265 1.00 97.19 106 TYR A O 1
ATOM 809 N N . ILE A 1 107 ? 5.891 -3.308 -9.014 1.00 96.94 107 ILE A N 1
ATOM 810 C CA . ILE A 1 107 ? 6.779 -3.920 -10.000 1.00 96.94 107 ILE A CA 1
ATOM 811 C C . ILE A 1 107 ? 8.228 -3.471 -9.810 1.00 96.94 107 ILE A C 1
ATOM 813 O O . ILE A 1 107 ? 8.498 -2.397 -9.265 1.00 96.94 107 ILE A O 1
ATOM 817 N N . HIS A 1 108 ? 9.159 -4.270 -10.319 1.00 96.19 108 HIS A N 1
ATOM 818 C CA . HIS A 1 108 ? 10.559 -3.896 -10.505 1.00 96.19 108 HIS A CA 1
ATOM 819 C C . HIS A 1 108 ? 11.107 -4.566 -11.749 1.00 96.19 108 HIS A C 1
ATOM 821 O O . HIS A 1 108 ? 11.015 -5.777 -11.912 1.00 96.19 108 HIS A O 1
ATOM 827 N N . GLN A 1 109 ? 11.709 -3.767 -12.618 1.00 95.88 109 GLN A N 1
ATOM 828 C CA . GLN A 1 109 ? 12.428 -4.276 -13.773 1.00 95.88 109 GLN A CA 1
ATOM 829 C C . GLN A 1 109 ? 13.858 -4.622 -13.346 1.00 95.88 109 GLN A C 1
ATOM 831 O O . GLN A 1 109 ? 14.627 -3.716 -13.029 1.00 95.88 109 GLN A O 1
ATOM 836 N N . ARG A 1 110 ? 14.231 -5.908 -13.368 1.00 94.62 110 ARG A N 1
ATOM 837 C CA . ARG A 1 110 ? 15.539 -6.367 -12.860 1.00 94.62 110 ARG A CA 1
ATOM 838 C C . ARG A 1 110 ? 16.731 -5.828 -13.649 1.00 94.62 110 ARG A C 1
ATOM 840 O O . ARG A 1 110 ? 17.804 -5.626 -13.090 1.00 94.62 110 ARG A O 1
ATOM 847 N N . ALA A 1 111 ? 16.554 -5.635 -14.952 1.00 91.88 111 ALA A N 1
ATOM 848 C CA . ALA A 1 111 ? 17.595 -5.144 -15.846 1.00 91.88 111 ALA A CA 1
ATOM 849 C C . ALA A 1 111 ? 17.005 -4.308 -16.986 1.00 91.88 111 ALA A C 1
ATOM 851 O O . ALA A 1 111 ? 15.893 -4.565 -17.456 1.00 91.88 111 ALA A O 1
ATOM 852 N N . GLY A 1 112 ? 17.763 -3.325 -17.459 1.00 89.75 112 GLY A N 1
ATOM 853 C CA . GLY A 1 112 ? 17.366 -2.451 -18.557 1.00 89.75 112 GLY A CA 1
ATOM 854 C C . GLY A 1 112 ? 18.410 -1.380 -18.835 1.00 89.75 112 GLY A C 1
ATOM 855 O O . GLY A 1 112 ? 19.449 -1.313 -18.178 1.00 89.75 112 GLY A O 1
ATOM 856 N N . SER A 1 113 ? 18.128 -0.520 -19.808 1.00 90.25 113 SER A N 1
ATOM 857 C CA . SER A 1 113 ? 19.031 0.568 -20.201 1.00 90.25 113 SER A CA 1
ATOM 858 C C . SER A 1 113 ? 19.044 1.758 -19.235 1.00 90.25 113 SER A C 1
ATOM 860 O O . SER A 1 113 ? 19.863 2.663 -19.393 1.00 90.25 113 SER A O 1
ATOM 862 N N . ALA A 1 114 ? 18.157 1.770 -18.238 1.00 88.00 114 ALA A N 1
ATOM 863 C CA . ALA A 1 114 ? 18.101 2.770 -17.180 1.00 88.00 114 ALA A CA 1
ATOM 864 C C . ALA A 1 114 ? 17.835 2.107 -15.824 1.00 88.00 114 ALA A C 1
ATOM 866 O O . ALA A 1 114 ? 17.115 1.112 -15.740 1.00 88.00 114 ALA A O 1
ATOM 867 N N . SER A 1 115 ? 18.392 2.691 -14.760 1.00 89.75 115 SER A N 1
ATOM 868 C CA . SER A 1 115 ? 18.072 2.291 -13.388 1.00 89.75 115 SER A CA 1
ATOM 869 C C . SER A 1 115 ? 16.600 2.581 -13.081 1.00 89.75 115 SER A C 1
ATOM 871 O O . SER A 1 115 ? 16.089 3.646 -13.442 1.00 89.75 115 SER A O 1
ATOM 873 N N . ARG A 1 116 ? 15.919 1.637 -12.422 1.00 91.62 116 ARG A N 1
ATOM 874 C CA . ARG A 1 116 ? 14.503 1.736 -12.039 1.00 91.62 116 ARG A CA 1
ATOM 875 C C . ARG A 1 116 ? 14.317 1.501 -10.534 1.00 91.62 116 ARG A C 1
ATOM 877 O O . ARG A 1 116 ? 15.175 0.881 -9.910 1.00 91.62 116 ARG A O 1
ATOM 884 N N . PRO A 1 117 ? 13.219 1.995 -9.931 1.00 93.81 117 PRO A N 1
ATOM 885 C CA . PRO A 1 117 ? 12.935 1.765 -8.517 1.00 93.81 117 PRO A CA 1
ATOM 886 C C . PRO A 1 117 ? 12.768 0.276 -8.187 1.00 93.81 117 PRO A C 1
ATOM 888 O O . PRO A 1 117 ? 12.132 -0.454 -8.942 1.00 93.81 117 PRO A O 1
ATOM 891 N N . VAL A 1 118 ? 13.250 -0.143 -7.013 1.00 94.81 118 VAL A N 1
ATOM 892 C CA . VAL A 1 118 ? 13.097 -1.521 -6.485 1.00 94.81 118 VAL A CA 1
ATOM 893 C C . VAL A 1 118 ? 11.631 -1.875 -6.180 1.00 94.81 118 VAL A C 1
ATOM 895 O O . VAL A 1 118 ? 11.248 -3.044 -6.139 1.00 94.81 118 VAL A O 1
ATOM 898 N N . ARG A 1 119 ? 10.796 -0.857 -5.949 1.00 94.81 119 ARG A N 1
ATOM 899 C CA . ARG A 1 119 ? 9.347 -0.963 -5.755 1.00 94.81 119 ARG A CA 1
ATOM 900 C C . ARG A 1 119 ? 8.679 0.202 -6.481 1.00 94.81 119 ARG A C 1
ATOM 902 O O . ARG A 1 119 ? 8.765 1.339 -6.023 1.00 94.81 119 ARG A O 1
ATOM 909 N N . GLN A 1 120 ? 8.030 -0.066 -7.609 1.00 95.62 120 GLN A N 1
ATOM 910 C CA . GLN A 1 120 ? 7.210 0.911 -8.328 1.00 95.62 120 GLN A CA 1
ATOM 911 C C . GLN A 1 120 ? 5.734 0.531 -8.167 1.00 95.62 120 GLN A C 1
ATOM 913 O O . GLN A 1 120 ? 5.351 -0.559 -8.573 1.00 95.62 120 GLN A O 1
ATOM 918 N N . LEU A 1 121 ? 4.927 1.380 -7.518 1.00 96.50 121 LEU A N 1
ATOM 919 C CA . LEU A 1 121 ? 3.504 1.107 -7.276 1.00 96.50 121 LEU A CA 1
ATOM 920 C C . LEU A 1 121 ? 2.716 1.239 -8.584 1.00 96.50 121 LEU A C 1
ATOM 922 O O . LEU A 1 121 ? 2.640 2.332 -9.136 1.00 96.50 121 LEU A O 1
ATOM 926 N N . GLU A 1 122 ? 2.076 0.157 -9.021 1.00 95.38 122 GLU A N 1
ATOM 927 C CA . GLU A 1 122 ? 1.253 0.135 -10.242 1.00 95.38 122 GLU A CA 1
ATOM 928 C C . GLU A 1 122 ? -0.243 0.058 -9.952 1.00 95.38 122 GLU A C 1
ATOM 930 O O . GLU A 1 122 ? -1.080 0.419 -10.778 1.00 95.38 122 GLU A O 1
ATOM 935 N N . GLY A 1 123 ? -0.625 -0.402 -8.763 1.00 93.81 123 GLY A N 1
ATOM 936 C CA . GLY A 1 123 ? -2.032 -0.536 -8.437 1.00 93.81 123 GLY A CA 1
ATOM 937 C C . GLY A 1 123 ? -2.294 -0.627 -6.953 1.00 93.81 123 GLY A C 1
ATOM 938 O O . GLY A 1 123 ? -1.466 -1.082 -6.177 1.00 93.81 123 GLY A O 1
ATOM 939 N N . PHE A 1 124 ? -3.495 -0.222 -6.567 1.00 94.88 124 PHE A N 1
ATOM 940 C CA . PHE A 1 124 ? -4.031 -0.475 -5.240 1.00 94.88 124 PHE A CA 1
ATOM 941 C C . PHE A 1 124 ? -5.546 -0.665 -5.317 1.00 94.88 124 PHE A C 1
ATOM 943 O O . PHE A 1 124 ? -6.215 -0.276 -6.293 1.00 94.88 124 PHE A O 1
ATOM 950 N N . ARG A 1 125 ? -6.103 -1.301 -4.291 1.00 90.00 125 ARG A N 1
ATOM 951 C CA . ARG A 1 125 ? -7.546 -1.488 -4.123 1.00 90.00 125 ARG A CA 1
ATOM 952 C C . ARG A 1 125 ? -7.893 -1.282 -2.664 1.00 90.00 125 ARG A C 1
ATOM 954 O O . ARG A 1 125 ? -7.224 -1.825 -1.805 1.00 90.00 125 ARG A O 1
ATOM 961 N N . ARG A 1 126 ? -8.964 -0.540 -2.393 1.00 88.31 126 ARG A N 1
ATOM 962 C CA . ARG A 1 126 ? -9.578 -0.550 -1.067 1.00 88.31 126 ARG A CA 1
ATOM 963 C C . ARG A 1 126 ? -10.514 -1.748 -0.992 1.00 88.31 126 ARG A C 1
ATOM 965 O O . ARG A 1 126 ? -11.339 -1.921 -1.890 1.00 88.31 126 ARG A O 1
ATOM 972 N N . VAL A 1 127 ? -10.379 -2.549 0.055 1.00 89.12 127 VAL A N 1
ATOM 973 C CA . VAL A 1 127 ? -11.267 -3.676 0.344 1.00 89.12 127 VAL A CA 1
ATOM 974 C C . VAL A 1 127 ? -11.689 -3.611 1.802 1.00 89.12 127 VAL A C 1
ATOM 976 O O . VAL A 1 127 ? -11.016 -3.015 2.644 1.00 89.12 127 VAL A O 1
ATOM 979 N N . THR A 1 128 ? -12.856 -4.162 2.088 1.00 89.25 128 THR A N 1
ATOM 980 C CA . THR A 1 128 ? -13.386 -4.238 3.437 1.00 89.25 128 THR A CA 1
ATOM 981 C C . THR A 1 128 ? -13.710 -5.687 3.745 1.00 89.25 128 THR A C 1
ATOM 983 O O . THR A 1 128 ? -14.445 -6.301 2.978 1.00 89.25 128 THR A O 1
ATOM 986 N N . LEU A 1 129 ? -13.134 -6.217 4.823 1.00 89.56 129 LEU A N 1
ATOM 987 C CA . LEU A 1 129 ? -13.210 -7.628 5.198 1.00 89.56 129 LEU A CA 1
ATOM 988 C C . LEU A 1 129 ? -13.704 -7.766 6.634 1.00 89.56 129 LEU A C 1
ATOM 990 O O . LEU A 1 129 ? -13.158 -7.160 7.550 1.00 89.56 129 LEU A O 1
ATOM 994 N N . GLN A 1 130 ? -14.728 -8.579 6.855 1.00 86.44 130 GLN A N 1
ATOM 995 C CA . GLN A 1 130 ? -15.112 -8.983 8.203 1.00 86.44 130 GLN A CA 1
ATOM 996 C C . GLN A 1 130 ? -14.009 -9.845 8.847 1.00 86.44 130 GLN A C 1
ATOM 998 O O . GLN A 1 130 ? -13.195 -10.439 8.136 1.00 86.44 130 GLN A O 1
ATOM 1003 N N . PRO A 1 131 ? -13.968 -9.968 10.187 1.00 83.38 131 PRO A N 1
ATOM 1004 C CA . PRO A 1 131 ? -13.013 -10.850 10.852 1.00 83.38 131 PRO A CA 1
ATOM 1005 C C . PRO A 1 131 ? -13.064 -12.284 10.298 1.00 83.38 131 PRO A C 1
ATOM 1007 O O . PRO A 1 131 ? -14.107 -12.935 10.328 1.00 83.38 131 PRO A O 1
ATOM 1010 N N . GLY A 1 132 ? -11.930 -12.768 9.784 1.00 86.81 132 GLY A N 1
ATOM 1011 C CA . GLY A 1 132 ? -11.806 -14.093 9.163 1.00 86.81 132 GLY A CA 1
ATOM 1012 C C . GLY A 1 132 ? -12.321 -14.193 7.720 1.00 86.81 132 GLY A C 1
ATOM 1013 O O . GLY A 1 132 ? -12.208 -15.257 7.112 1.00 86.81 132 GLY A O 1
ATOM 1014 N N . GLU A 1 133 ? -12.861 -13.114 7.149 1.00 91.31 133 GLU A N 1
ATOM 1015 C CA . GLU A 1 133 ? -13.252 -13.066 5.742 1.00 91.31 133 GLU A CA 1
ATOM 1016 C C . GLU A 1 133 ? -12.015 -13.071 4.837 1.00 91.31 133 GLU A C 1
ATOM 1018 O O . GLU A 1 133 ? -10.994 -12.451 5.123 1.00 91.31 133 GLU A O 1
ATOM 1023 N N . THR A 1 134 ? -12.110 -13.774 3.711 1.00 90.56 134 THR A N 1
ATOM 1024 C CA . THR A 1 134 ? -11.078 -13.783 2.672 1.00 90.56 134 THR A CA 1
ATOM 1025 C C . THR A 1 134 ? -11.694 -13.334 1.359 1.00 90.56 134 THR A C 1
ATOM 1027 O O . THR A 1 134 ? -12.754 -13.820 0.968 1.00 90.56 134 THR A O 1
ATOM 1030 N N . SER A 1 135 ? -11.004 -12.446 0.645 1.00 88.00 135 SER A N 1
ATOM 1031 C CA . SER A 1 135 ? -11.405 -11.997 -0.687 1.00 88.00 135 SER A CA 1
ATOM 1032 C C . SER A 1 135 ? -10.257 -12.138 -1.680 1.00 88.00 135 SER A C 1
ATOM 1034 O O . SER A 1 135 ? -9.089 -11.985 -1.330 1.00 88.00 135 SER A O 1
ATOM 1036 N N . THR A 1 136 ? -10.582 -12.441 -2.937 1.00 92.38 136 THR A N 1
ATOM 1037 C CA . THR A 1 136 ? -9.604 -12.508 -4.029 1.00 92.38 136 THR A CA 1
ATOM 1038 C C . THR A 1 136 ? -9.655 -11.227 -4.847 1.00 92.38 136 THR A C 1
ATOM 1040 O O . THR A 1 136 ? -10.643 -10.947 -5.528 1.00 92.38 136 THR A O 1
ATOM 1043 N N . LEU A 1 137 ? -8.559 -10.472 -4.832 1.00 90.94 137 LEU A N 1
ATOM 1044 C CA . LEU A 1 137 ? -8.409 -9.268 -5.639 1.00 90.94 137 LEU A CA 1
ATOM 1045 C C . LEU A 1 137 ? -7.731 -9.580 -6.973 1.00 90.94 137 LEU A C 1
ATOM 1047 O O . LEU A 1 137 ? -6.839 -10.420 -7.062 1.00 90.94 137 LEU A O 1
ATOM 1051 N N . ARG A 1 138 ? -8.153 -8.873 -8.024 1.00 91.88 138 ARG A N 1
ATOM 1052 C CA . ARG A 1 138 ? -7.538 -8.949 -9.353 1.00 91.88 138 ARG A CA 1
ATOM 1053 C C . ARG A 1 138 ? -6.955 -7.595 -9.724 1.00 91.88 138 ARG A C 1
ATOM 1055 O O . ARG A 1 138 ? -7.678 -6.597 -9.800 1.00 91.88 138 ARG A O 1
ATOM 1062 N N . PHE A 1 139 ? -5.659 -7.593 -9.997 1.00 92.00 139 PHE A N 1
ATOM 1063 C CA . PHE A 1 139 ? -4.961 -6.472 -10.603 1.00 92.00 139 PHE A CA 1
ATOM 1064 C C . PHE A 1 139 ? -4.713 -6.776 -12.077 1.00 92.00 139 PHE A C 1
ATOM 1066 O O . PHE A 1 139 ? -4.422 -7.912 -12.447 1.00 92.00 139 PHE A O 1
ATOM 1073 N N . SER A 1 140 ? -4.872 -5.768 -12.926 1.00 90.12 140 SER A N 1
ATOM 1074 C CA . SER A 1 140 ? -4.587 -5.883 -14.353 1.00 90.12 140 SER A CA 1
ATOM 1075 C C . SER A 1 140 ? -3.352 -5.057 -14.637 1.00 90.12 140 SER A C 1
ATOM 1077 O O . SER A 1 140 ? -3.442 -3.841 -14.530 1.00 90.12 140 SER A O 1
ATOM 1079 N N . LEU A 1 141 ? -2.251 -5.722 -14.988 1.00 89.62 141 LEU A N 1
ATOM 1080 C CA . LEU A 1 141 ? -1.013 -5.068 -15.390 1.00 89.62 141 LEU A CA 1
ATOM 1081 C C . LEU A 1 141 ? -0.960 -4.991 -16.921 1.00 89.62 141 LEU A C 1
ATOM 1083 O O . LEU A 1 141 ? -0.975 -6.012 -17.611 1.00 89.62 141 LEU A O 1
ATOM 1087 N N . ARG A 1 142 ? -0.971 -3.779 -17.465 1.00 89.50 142 ARG A N 1
ATOM 1088 C CA . ARG A 1 142 ? -0.945 -3.487 -18.900 1.00 89.50 142 ARG A CA 1
ATOM 1089 C C . ARG A 1 142 ? 0.477 -3.168 -19.337 1.00 89.50 142 ARG A C 1
ATOM 1091 O O . ARG A 1 142 ? 1.294 -2.674 -18.570 1.00 89.50 142 ARG A O 1
ATOM 1098 N N . ARG A 1 143 ? 0.756 -3.344 -20.631 1.00 88.50 143 ARG A N 1
ATOM 1099 C CA . ARG A 1 143 ? 2.062 -2.984 -21.207 1.00 88.50 143 ARG A CA 1
ATOM 1100 C C . ARG A 1 143 ? 2.424 -1.510 -20.982 1.00 88.50 143 ARG A C 1
ATOM 1102 O O . ARG A 1 143 ? 3.602 -1.196 -20.893 1.00 88.50 143 ARG A O 1
ATOM 1109 N N . ASP A 1 144 ? 1.436 -0.622 -20.883 1.00 90.69 144 ASP A N 1
ATOM 1110 C CA . ASP A 1 144 ? 1.663 0.804 -20.621 1.00 90.69 144 ASP A CA 1
ATOM 1111 C C . ASP A 1 144 ? 2.217 1.087 -19.218 1.00 90.69 144 ASP A C 1
ATOM 1113 O O . ASP A 1 144 ? 3.028 1.994 -19.076 1.00 90.69 144 ASP A O 1
ATOM 1117 N N . GLU A 1 145 ? 1.850 0.282 -18.220 1.00 91.00 145 GLU A N 1
ATOM 1118 C CA . GLU A 1 145 ? 2.332 0.379 -16.829 1.00 91.00 145 GLU A CA 1
ATOM 1119 C C . GLU A 1 145 ? 3.787 -0.115 -16.707 1.00 91.00 145 GLU A C 1
ATOM 1121 O O . GLU A 1 145 ? 4.558 0.322 -15.859 1.00 91.00 145 GLU A O 1
ATOM 1126 N N . LEU A 1 146 ? 4.230 -0.958 -17.644 1.00 92.56 146 LEU A N 1
ATOM 1127 C CA . LEU A 1 146 ? 5.621 -1.414 -17.717 1.00 92.56 146 LEU A CA 1
ATOM 1128 C C . LEU A 1 146 ? 6.558 -0.387 -18.366 1.00 92.56 146 LEU A C 1
ATOM 1130 O O . LEU A 1 146 ? 7.783 -0.536 -18.280 1.00 92.56 146 LEU A O 1
ATOM 1134 N N . LYS A 1 147 ? 6.011 0.637 -19.036 1.00 93.12 147 LYS A N 1
ATOM 1135 C CA . LYS A 1 147 ? 6.812 1.617 -19.772 1.00 93.12 147 LYS A CA 1
ATOM 1136 C C . LYS A 1 147 ? 7.636 2.475 -18.827 1.00 93.12 147 LYS A C 1
ATOM 1138 O O . LYS A 1 147 ? 7.217 2.838 -17.734 1.00 93.12 147 LYS A O 1
ATOM 1143 N N . PHE A 1 148 ? 8.795 2.884 -19.317 1.00 92.31 148 PHE A N 1
ATOM 1144 C CA . PHE A 1 148 ? 9.562 3.966 -18.722 1.00 92.31 148 PHE A CA 1
ATOM 1145 C C . PHE A 1 148 ? 9.976 4.965 -19.798 1.00 92.31 148 PHE A C 1
ATOM 1147 O O . PHE A 1 148 ? 10.027 4.649 -20.993 1.00 92.31 148 PHE A O 1
ATOM 1154 N N . TRP A 1 149 ? 10.257 6.192 -19.373 1.00 92.31 149 TRP A N 1
ATOM 1155 C CA . TRP A 1 149 ? 10.805 7.211 -20.252 1.00 92.31 149 TRP A CA 1
ATOM 1156 C C . TRP A 1 149 ? 12.295 6.950 -20.481 1.00 92.31 149 TRP A C 1
ATOM 1158 O O . TRP A 1 149 ? 13.101 7.080 -19.561 1.00 92.31 149 TRP A O 1
ATOM 1168 N N . SER A 1 150 ? 12.678 6.603 -21.709 1.00 91.94 150 SER A N 1
ATOM 1169 C CA . SER A 1 150 ? 14.087 6.421 -22.052 1.00 91.94 150 SER A CA 1
ATOM 1170 C C . SER A 1 150 ? 14.735 7.768 -22.387 1.00 91.94 150 SER A C 1
ATOM 1172 O O . SER A 1 150 ? 14.350 8.394 -23.381 1.00 91.94 150 SER A O 1
ATOM 1174 N N . PRO A 1 151 ? 15.769 8.213 -21.646 1.00 88.25 151 PRO A N 1
ATOM 1175 C CA . PRO A 1 151 ? 16.483 9.447 -21.976 1.00 88.25 151 PRO A CA 1
ATOM 1176 C C . PRO A 1 151 ? 17.268 9.335 -23.293 1.00 88.25 151 PRO A C 1
ATOM 1178 O O . PRO A 1 151 ? 17.497 10.344 -23.958 1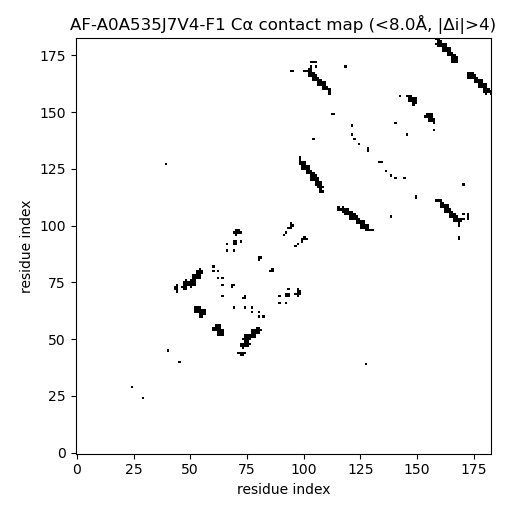.00 88.25 151 PRO A O 1
ATOM 1181 N N . ARG A 1 152 ? 17.636 8.111 -23.703 1.00 90.44 152 ARG A N 1
ATOM 1182 C CA . ARG A 1 152 ? 18.378 7.826 -24.941 1.00 90.44 152 ARG A CA 1
ATOM 1183 C C . ARG A 1 152 ? 17.516 8.017 -26.186 1.00 90.44 152 ARG A C 1
ATOM 1185 O O . ARG A 1 152 ? 17.937 8.678 -27.127 1.00 90.44 152 ARG A O 1
ATOM 1192 N N . THR A 1 153 ? 16.319 7.430 -26.201 1.00 92.75 153 THR A N 1
ATOM 1193 C CA . THR A 1 153 ? 15.419 7.482 -27.368 1.00 92.75 153 THR A CA 1
ATOM 1194 C C . THR A 1 153 ? 14.394 8.612 -27.285 1.00 92.75 153 THR A C 1
ATOM 1196 O O . THR A 1 153 ? 13.731 8.891 -28.282 1.00 92.75 153 THR A O 1
ATOM 1199 N N . LYS A 1 154 ? 14.272 9.268 -26.119 1.00 92.81 154 LYS A N 1
ATOM 1200 C CA . LYS A 1 154 ? 13.266 10.298 -25.805 1.00 92.81 154 LYS A CA 1
ATOM 1201 C C . LYS A 1 154 ? 11.837 9.809 -26.069 1.00 92.81 154 LYS A C 1
ATOM 1203 O O . LYS A 1 154 ? 11.034 10.503 -26.692 1.00 92.81 154 LYS A O 1
ATOM 1208 N N . ARG A 1 155 ? 11.542 8.572 -25.655 1.00 94.38 155 ARG A N 1
ATOM 1209 C CA . ARG A 1 155 ? 10.243 7.905 -25.842 1.00 94.38 155 ARG A CA 1
ATOM 1210 C C . ARG A 1 155 ? 9.902 7.026 -24.643 1.00 94.38 155 ARG A C 1
ATOM 1212 O O . ARG A 1 155 ? 10.794 6.529 -23.956 1.00 94.38 155 ARG A O 1
ATOM 1219 N N . TRP A 1 156 ? 8.607 6.787 -24.449 1.00 93.81 156 TRP A N 1
ATOM 1220 C CA . TRP A 1 156 ? 8.113 5.736 -23.563 1.00 93.81 156 TRP A CA 1
ATOM 1221 C C . TRP A 1 156 ? 8.335 4.372 -24.209 1.00 93.81 156 TRP A C 1
ATOM 1223 O O . TRP A 1 156 ? 7.795 4.101 -25.284 1.00 93.81 156 TRP A O 1
ATOM 1233 N N . VAL A 1 157 ? 9.127 3.522 -23.565 1.00 93.88 157 VAL A N 1
ATOM 1234 C CA . VAL A 1 157 ? 9.499 2.201 -24.082 1.00 93.88 157 VAL A CA 1
ATOM 1235 C C . VAL A 1 157 ? 9.280 1.129 -23.022 1.00 93.88 157 VAL A C 1
ATOM 1237 O O . VAL A 1 157 ? 9.326 1.413 -21.828 1.00 93.88 157 VAL A O 1
ATOM 1240 N N . VAL A 1 158 ? 9.050 -0.103 -23.473 1.00 93.44 158 VAL A N 1
ATOM 1241 C CA .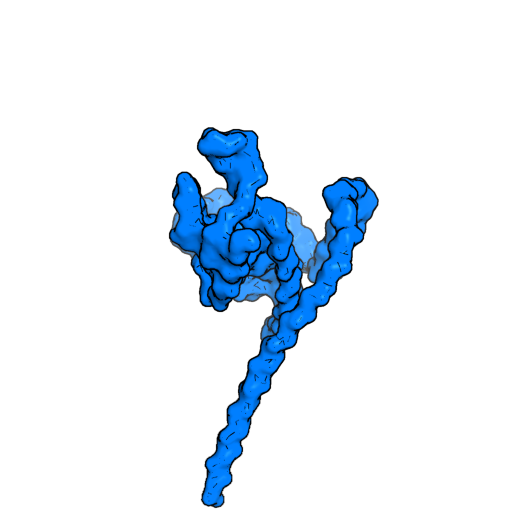 VAL A 1 158 ? 9.171 -1.315 -22.654 1.00 93.44 158 VAL A CA 1
ATOM 1242 C C . VAL A 1 158 ? 10.329 -2.103 -23.237 1.00 93.44 158 VAL A C 1
ATOM 1244 O O . VAL A 1 158 ? 10.366 -2.309 -24.450 1.00 93.44 158 VAL A O 1
ATOM 1247 N N . GLU A 1 159 ? 11.261 -2.515 -22.392 1.00 93.56 159 GLU A N 1
ATOM 1248 C CA . GLU A 1 159 ? 12.395 -3.342 -22.796 1.00 93.56 159 GLU A CA 1
ATOM 1249 C C . GLU A 1 159 ? 12.152 -4.798 -22.380 1.00 93.56 159 GLU A C 1
ATOM 1251 O O . GLU A 1 159 ? 11.532 -5.024 -21.334 1.00 93.56 159 GLU A O 1
ATOM 1256 N N . PRO A 1 160 ? 12.637 -5.779 -23.163 1.00 94.56 160 PRO A N 1
ATOM 1257 C CA . PRO A 1 160 ? 12.639 -7.173 -22.744 1.00 94.56 160 PRO A CA 1
ATOM 1258 C C . PRO A 1 160 ? 13.411 -7.328 -21.436 1.00 94.56 160 PRO A C 1
ATOM 1260 O O . PRO A 1 160 ? 14.551 -6.874 -21.321 1.00 94.56 160 PRO A O 1
ATOM 1263 N N . SER A 1 161 ? 12.766 -7.908 -20.430 1.00 94.69 161 SER A N 1
ATOM 1264 C CA . SER A 1 161 ? 13.326 -8.052 -19.088 1.00 94.69 161 SER A CA 1
ATOM 1265 C C . SER A 1 161 ? 12.465 -8.982 -18.242 1.00 94.69 161 SER A C 1
ATOM 1267 O O . SER A 1 161 ? 11.305 -9.252 -18.565 1.00 94.69 161 SER A O 1
ATOM 1269 N N . ILE A 1 162 ? 13.029 -9.431 -17.126 1.00 96.06 162 ILE A N 1
ATOM 1270 C CA . ILE A 1 162 ? 12.263 -10.045 -16.047 1.00 96.06 162 ILE A CA 1
ATOM 1271 C C . ILE A 1 162 ? 11.798 -8.923 -15.122 1.00 96.06 162 ILE A C 1
ATOM 1273 O O . ILE A 1 162 ? 12.602 -8.128 -14.622 1.00 96.06 162 ILE A O 1
ATOM 1277 N N . PHE A 1 163 ? 10.494 -8.879 -14.900 1.00 96.25 163 PHE A N 1
ATOM 1278 C CA . PHE A 1 163 ? 9.856 -8.036 -13.913 1.00 96.25 163 PHE A CA 1
ATOM 1279 C C . PHE A 1 163 ? 9.521 -8.871 -12.690 1.00 96.25 163 PHE A C 1
ATOM 1281 O O . PHE A 1 163 ? 8.845 -9.893 -12.787 1.00 96.25 163 PHE A O 1
ATOM 1288 N N . ASP A 1 164 ? 9.957 -8.405 -11.534 1.00 97.19 164 ASP A N 1
ATOM 1289 C CA . ASP A 1 164 ? 9.369 -8.831 -10.282 1.00 97.19 164 ASP A CA 1
ATOM 1290 C C . ASP A 1 164 ? 8.023 -8.132 -10.096 1.00 97.19 164 ASP A C 1
ATOM 1292 O O . ASP A 1 164 ? 7.897 -6.934 -10.364 1.00 97.19 164 ASP A O 1
ATOM 1296 N N . VAL A 1 165 ? 7.037 -8.872 -9.605 1.00 96.94 165 VAL A N 1
ATOM 1297 C CA . VAL A 1 165 ? 5.716 -8.367 -9.244 1.00 96.94 165 VAL A CA 1
ATOM 1298 C C . VAL A 1 165 ? 5.472 -8.714 -7.785 1.00 96.94 165 VAL A C 1
ATOM 1300 O O . VAL A 1 165 ? 5.547 -9.886 -7.418 1.00 96.94 165 VAL A O 1
ATOM 1303 N N . TRP A 1 166 ? 5.164 -7.717 -6.958 1.00 97.56 166 TRP A N 1
ATOM 1304 C CA . TRP A 1 166 ? 4.822 -7.925 -5.553 1.00 97.56 166 TRP A CA 1
ATOM 1305 C C . TRP A 1 166 ? 3.427 -7.441 -5.213 1.00 97.56 166 TRP A C 1
ATOM 1307 O O . TRP A 1 166 ? 2.944 -6.473 -5.798 1.00 97.56 166 TRP A O 1
ATOM 1317 N N . ALA A 1 167 ? 2.806 -8.082 -4.228 1.00 96.12 167 ALA A N 1
ATOM 1318 C CA . ALA A 1 167 ? 1.566 -7.614 -3.633 1.00 96.12 167 ALA A CA 1
ATOM 1319 C C . ALA A 1 167 ? 1.582 -7.742 -2.104 1.00 96.12 167 ALA A C 1
ATOM 1321 O O . ALA A 1 167 ? 2.156 -8.679 -1.552 1.00 96.12 167 ALA A O 1
ATOM 1322 N N . GLY A 1 168 ? 0.936 -6.804 -1.416 1.00 92.81 168 GLY A N 1
ATOM 1323 C CA . GLY A 1 168 ? 0.802 -6.833 0.041 1.00 92.81 168 GLY A CA 1
ATOM 1324 C C . GLY A 1 168 ? 0.065 -5.618 0.593 1.00 92.81 168 GLY A C 1
ATOM 1325 O O . GLY A 1 168 ? -0.401 -4.774 -0.169 1.00 92.81 168 GLY A O 1
ATOM 1326 N N . GLU A 1 169 ? -0.055 -5.551 1.917 1.00 90.00 169 GLU A N 1
ATOM 1327 C CA . GLU A 1 169 ? -0.727 -4.449 2.629 1.00 90.00 169 GLU A CA 1
ATOM 1328 C C . GLU A 1 169 ? 0.168 -3.204 2.774 1.00 90.00 169 GLU A C 1
ATOM 1330 O O . GLU A 1 169 ? -0.329 -2.090 2.936 1.00 90.00 169 GLU A O 1
ATOM 1335 N N . ASP A 1 170 ? 1.488 -3.369 2.653 1.00 90.00 170 ASP A N 1
ATOM 1336 C CA . ASP A 1 170 ? 2.482 -2.298 2.699 1.00 90.00 170 ASP A CA 1
ATOM 1337 C C . ASP A 1 170 ? 3.494 -2.402 1.538 1.00 90.00 170 ASP A C 1
ATOM 1339 O O . ASP A 1 170 ? 3.375 -3.241 0.641 1.00 90.00 170 ASP A O 1
ATOM 1343 N N . SER A 1 171 ? 4.510 -1.534 1.549 1.00 89.94 171 SER A N 1
ATOM 1344 C CA . SER A 1 171 ? 5.546 -1.489 0.512 1.00 89.94 171 SER A CA 1
ATOM 1345 C C . SER A 1 171 ? 6.605 -2.590 0.601 1.00 89.94 171 SER A C 1
ATOM 1347 O O . SER A 1 171 ? 7.372 -2.758 -0.355 1.00 89.94 171 SER A O 1
ATOM 1349 N N . ARG A 1 172 ? 6.657 -3.363 1.696 1.00 90.88 172 ARG A N 1
ATOM 1350 C CA . ARG A 1 172 ? 7.494 -4.572 1.759 1.00 90.88 172 ARG A CA 1
ATOM 1351 C C . ARG A 1 172 ? 6.952 -5.607 0.782 1.00 90.88 172 ARG A C 1
ATOM 1353 O O . ARG A 1 172 ? 7.734 -6.119 -0.025 1.00 90.88 172 ARG A O 1
ATOM 1360 N N . ALA A 1 173 ? 5.623 -5.766 0.790 1.00 90.12 173 ALA A N 1
ATOM 1361 C CA . ALA A 1 173 ? 4.831 -6.587 -0.120 1.00 90.12 173 ALA A CA 1
ATOM 1362 C C . ALA A 1 173 ? 5.371 -8.022 -0.254 1.00 90.12 173 ALA A C 1
ATOM 1364 O O . ALA A 1 173 ? 6.193 -8.321 -1.121 1.00 90.12 173 ALA A O 1
ATOM 1365 N N . ASP A 1 174 ? 4.896 -8.911 0.618 1.00 92.06 174 ASP A N 1
ATOM 1366 C CA . ASP A 1 174 ? 5.481 -10.246 0.799 1.00 92.06 174 ASP A CA 1
ATOM 1367 C C . ASP A 1 174 ? 5.108 -11.257 -0.295 1.00 92.06 174 ASP A C 1
ATOM 1369 O O . ASP A 1 174 ? 5.833 -12.230 -0.512 1.00 92.06 174 ASP A O 1
ATOM 1373 N N . LEU A 1 175 ? 3.989 -11.057 -1.003 1.00 94.38 175 LEU A N 1
ATOM 1374 C CA . LEU A 1 175 ? 3.630 -11.919 -2.129 1.00 94.38 175 LEU A CA 1
ATOM 1375 C C . LEU A 1 175 ? 4.489 -11.541 -3.328 1.00 94.38 175 LEU A C 1
ATOM 1377 O O . LEU A 1 175 ? 4.557 -10.366 -3.672 1.00 94.38 175 LEU A O 1
ATOM 1381 N N . HIS A 1 176 ? 5.095 -12.525 -3.991 1.00 96.31 176 HIS A N 1
ATOM 1382 C CA . HIS A 1 176 ? 5.995 -12.305 -5.123 1.00 96.31 176 HIS A CA 1
ATOM 1383 C C . HIS A 1 176 ? 5.686 -13.246 -6.287 1.00 96.31 176 HIS A C 1
ATOM 1385 O O . HIS A 1 176 ? 5.344 -14.414 -6.095 1.00 96.31 176 HIS A O 1
ATOM 1391 N N . ALA A 1 177 ? 5.815 -12.717 -7.497 1.00 96.06 177 ALA A N 1
ATOM 1392 C CA . ALA A 1 177 ? 5.769 -13.447 -8.751 1.00 96.06 177 ALA A CA 1
ATOM 1393 C C . ALA A 1 177 ? 6.740 -12.815 -9.758 1.00 96.06 177 ALA A C 1
ATOM 1395 O O . ALA A 1 177 ? 7.181 -11.677 -9.593 1.00 96.06 177 ALA A O 1
ATOM 1396 N N . GLU A 1 178 ? 7.035 -13.539 -10.834 1.00 96.25 178 GLU A N 1
ATOM 1397 C CA . GLU A 1 178 ? 7.876 -13.054 -11.927 1.00 96.25 178 GLU A CA 1
ATOM 1398 C C . GLU A 1 178 ? 7.081 -12.985 -13.234 1.00 96.25 178 GLU A C 1
ATOM 1400 O O . GLU A 1 178 ? 6.242 -13.842 -13.523 1.00 96.25 178 GLU A O 1
ATOM 1405 N N . LEU A 1 179 ? 7.360 -11.956 -14.031 1.00 93.75 179 LEU A N 1
ATOM 1406 C CA . LEU A 1 179 ? 6.804 -11.741 -15.360 1.00 93.75 179 LEU A CA 1
ATOM 1407 C C . LEU A 1 179 ? 7.946 -11.496 -16.347 1.00 93.75 179 LEU A C 1
ATOM 1409 O O . LEU A 1 179 ? 8.697 -10.535 -16.208 1.00 93.75 179 LEU A O 1
ATOM 1413 N N . THR A 1 180 ? 8.048 -12.320 -17.384 1.00 95.12 180 THR A N 1
ATOM 1414 C CA . THR A 1 180 ? 9.039 -12.132 -18.450 1.00 95.12 180 THR A CA 1
ATOM 1415 C C . THR A 1 180 ? 8.421 -11.384 -19.624 1.00 95.12 180 THR A C 1
ATOM 1417 O O . THR A 1 180 ? 7.374 -11.774 -20.139 1.00 95.12 180 THR A O 1
ATOM 1420 N N . ILE A 1 181 ? 9.085 -10.314 -20.060 1.00 93.56 181 ILE A N 1
ATOM 1421 C CA . ILE A 1 181 ? 8.783 -9.625 -21.313 1.00 93.56 181 ILE A CA 1
ATOM 1422 C C . ILE A 1 181 ? 9.817 -10.045 -22.350 1.00 93.56 181 ILE A C 1
ATOM 1424 O O . ILE A 1 181 ? 11.011 -9.798 -22.176 1.00 93.56 181 ILE A O 1
ATOM 1428 N N . GLU A 1 182 ? 9.340 -10.667 -23.420 1.00 90.56 182 GLU A N 1
ATOM 1429 C CA . GLU A 1 182 ? 10.145 -11.062 -24.574 1.00 90.56 182 GLU A CA 1
ATOM 1430 C C . GLU A 1 182 ? 10.218 -9.934 -25.630 1.00 90.56 182 GLU A C 1
ATOM 1432 O O . GLU A 1 182 ? 9.421 -8.986 -25.561 1.00 90.56 182 GLU A O 1
ATOM 1437 N N . PRO A 1 183 ? 11.195 -9.996 -26.560 1.00 82.38 183 PRO A N 1
ATOM 1438 C CA . PRO A 1 183 ? 11.365 -9.042 -27.664 1.00 82.38 183 PRO A CA 1
ATOM 1439 C C . PRO A 1 183 ? 10.115 -8.787 -28.514 1.00 82.38 183 PRO A C 1
ATOM 1441 O O . PRO A 1 183 ? 9.399 -9.755 -28.848 1.00 82.38 183 PRO A O 1
#

Foldseek 3Di:
DDDDDDDDDDDDDDDDDDDDDDDDQDPVNVVVVVVVVVVLDDPQLVCQLVAEWECADPPGRRIPDDLVCLQANNHNYYPPNPDPVVVVVSVCSNAPRHQKFKKWKWKDFPDDPDDDDPTDTQDIDIDGADVVGDDDDDDDDDPQSQWDQDPVVRDTDHDFTKMWMFMDRDRVGPDIDIDTDDD